Protein AF-A0A7J4FIS4-F1 (afdb_monomer_lite)

Radius of gyration: 22.46 Å; chains: 1; bounding box: 48×56×51 Å

Foldseek 3Di:
DDWQKWDFQQWDWDDDPVDIDTLDGGDTDTHHPPGDDDDDDDPSSCSVVVVVRPPDFIDGVRDTPDPPPPCVVVVVVLCVLQVVQADPVLQVQLVVLLVLLVLLVVLVVLLVVLVCLVDVPCVVVVVVVVVLLCVLLCNPHRNVPDPPVSNVVNLLRSSNLSVQSSCCSRVVDDGPDPNVVSVVSSVVSSVVSNVSSVVSVVVSVVCCVVPNSPPD

pLDDT: mean 82.6, std 12.46, range [35.75, 97.81]

Secondary structure (DSSP, 8-state):
--EEEEEEEEEEEEEETTEEEEEEEEEEEEEETT--------TTSSHHHHTT--SS--EETTEE--TTTTHHHHHHHHHHHHTTT--HHHHHHHHHHHHHHHHHHHHHHHHHHHHHTT-TTHHHHHHHHHHHHHHHTTSSS-GGGS-HHHHHHHTT-HHHHHHHHHHHHHH-PPPSS-HHHHHHHHHHHHHHHHHHHHHHHHHHHHHHHHH-----

Structure (mmCIF, N/CA/C/O backbone):
data_AF-A0A7J4FIS4-F1
#
_entry.id   AF-A0A7J4FIS4-F1
#
loop_
_atom_site.group_PDB
_atom_site.id
_atom_site.type_symbol
_atom_site.label_atom_id
_atom_site.label_alt_id
_atom_site.label_comp_id
_atom_site.label_asym_id
_atom_site.label_entity_id
_atom_site.label_seq_id
_atom_site.pdbx_PDB_ins_code
_atom_site.Cartn_x
_atom_site.Cartn_y
_atom_site.Cartn_z
_atom_site.occupancy
_atom_site.B_iso_or_equiv
_atom_site.auth_seq_id
_atom_site.auth_comp_id
_atom_site.auth_asym_id
_atom_site.auth_atom_id
_atom_site.pdbx_PDB_model_num
ATOM 1 N N . MET A 1 1 ? -26.369 -39.130 6.370 1.00 52.34 1 MET A N 1
ATOM 2 C CA . MET A 1 1 ? -26.513 -37.660 6.289 1.00 52.34 1 MET A CA 1
ATOM 3 C C . MET A 1 1 ? -25.184 -37.065 6.700 1.00 52.34 1 MET A C 1
ATOM 5 O O . MET A 1 1 ? -24.793 -37.273 7.843 1.00 52.34 1 MET A O 1
ATOM 9 N N . ASN A 1 2 ? -24.472 -36.425 5.776 1.00 71.38 2 ASN A N 1
ATOM 10 C CA . ASN A 1 2 ? -23.157 -35.857 6.056 1.00 71.38 2 ASN A CA 1
ATOM 11 C C . ASN A 1 2 ? -23.318 -34.484 6.723 1.00 71.38 2 ASN A C 1
ATOM 13 O O . ASN A 1 2 ? -24.202 -33.702 6.369 1.00 71.38 2 ASN A O 1
ATOM 17 N N . ALA A 1 3 ? -22.502 -34.217 7.741 1.00 74.25 3 ALA A N 1
ATOM 18 C CA . ALA A 1 3 ? -22.399 -32.885 8.320 1.00 74.25 3 ALA A CA 1
ATOM 19 C C . ALA A 1 3 ? -21.489 -32.037 7.424 1.00 74.25 3 ALA A C 1
ATOM 21 O O . ALA A 1 3 ? -20.397 -32.480 7.072 1.00 74.25 3 ALA A O 1
ATOM 22 N N . ALA A 1 4 ? -21.939 -30.839 7.058 1.00 75.81 4 ALA A N 1
ATOM 23 C CA . ALA A 1 4 ? -21.154 -29.900 6.263 1.00 75.81 4 ALA A CA 1
ATOM 24 C C . ALA A 1 4 ? -20.186 -29.089 7.135 1.00 75.81 4 ALA A C 1
ATOM 26 O O . ALA A 1 4 ? -19.106 -28.733 6.675 1.00 75.81 4 ALA A O 1
ATOM 27 N N . ILE A 1 5 ? -20.572 -28.805 8.386 1.00 77.50 5 ILE A N 1
ATOM 28 C CA . ILE A 1 5 ? -19.744 -28.101 9.373 1.00 77.50 5 ILE A CA 1
ATOM 29 C C . ILE A 1 5 ? -19.906 -28.792 10.726 1.00 77.50 5 ILE A C 1
ATOM 31 O O . ILE A 1 5 ? -21.030 -29.031 11.173 1.00 77.50 5 ILE A O 1
ATOM 35 N N . VAL A 1 6 ? -18.791 -29.079 11.400 1.00 81.31 6 VAL A N 1
ATOM 36 C CA . VAL A 1 6 ? -18.764 -29.638 12.759 1.00 81.31 6 VAL A CA 1
ATOM 37 C C . VAL A 1 6 ? -17.786 -28.830 13.609 1.00 81.31 6 VAL A C 1
ATOM 39 O O . VAL A 1 6 ? -16.591 -28.812 13.340 1.00 81.31 6 VAL A O 1
ATOM 42 N N . CYS A 1 7 ? -18.291 -28.185 14.654 1.00 80.62 7 CYS A N 1
ATOM 43 C CA . CYS A 1 7 ? -17.512 -27.539 15.704 1.00 80.62 7 CYS A CA 1
ATOM 44 C C . CYS A 1 7 ? -17.664 -28.358 16.985 1.00 80.62 7 CYS A C 1
ATOM 46 O O . CYS A 1 7 ? -18.792 -28.598 17.423 1.00 80.62 7 CYS A O 1
ATOM 48 N N . LYS A 1 8 ? -16.544 -28.759 17.588 1.00 81.50 8 LYS A N 1
ATOM 49 C CA . LYS A 1 8 ? -16.523 -29.467 18.870 1.00 81.50 8 LYS A CA 1
ATOM 50 C C . LYS A 1 8 ? -15.684 -28.702 19.875 1.00 81.50 8 LYS A C 1
ATOM 52 O O . LYS A 1 8 ? -14.541 -28.367 19.578 1.00 81.50 8 LYS A O 1
ATOM 57 N N . ASP A 1 9 ? -16.286 -28.420 21.025 1.00 82.62 9 ASP A N 1
ATOM 58 C CA . ASP A 1 9 ? -15.653 -27.810 22.197 1.00 82.62 9 ASP A CA 1
ATOM 59 C C . ASP A 1 9 ? -14.798 -26.574 21.884 1.00 82.62 9 ASP A C 1
ATOM 61 O O . ASP A 1 9 ? -13.738 -26.350 22.468 1.00 82.62 9 ASP A O 1
ATOM 65 N N . ILE A 1 10 ? -15.278 -25.725 20.970 1.00 79.06 10 ILE A N 1
ATOM 66 C CA . ILE A 1 10 ? -14.528 -24.547 20.542 1.00 79.06 10 ILE A CA 1
ATOM 67 C C . ILE A 1 10 ? -14.457 -23.538 21.690 1.00 79.06 10 ILE A C 1
ATOM 69 O O . ILE A 1 10 ? -15.459 -22.939 22.097 1.00 79.06 10 ILE A O 1
ATOM 73 N N . VAL A 1 11 ? -13.242 -23.316 22.179 1.00 81.31 11 VAL A N 1
ATOM 74 C CA . VAL A 1 11 ? -12.900 -22.278 23.148 1.00 81.31 11 VAL A CA 1
ATOM 75 C C . VAL A 1 11 ? -12.063 -21.225 22.436 1.00 81.31 11 VAL A C 1
ATOM 77 O O . VAL A 1 11 ? -11.139 -21.541 21.691 1.00 81.31 11 VAL A O 1
ATOM 80 N N . LYS A 1 12 ? -12.371 -19.947 22.662 1.00 81.00 12 LYS A N 1
ATOM 81 C CA . LYS A 1 12 ? -11.512 -18.858 22.201 1.00 81.00 12 LYS A CA 1
ATOM 82 C C . LYS A 1 12 ? -11.430 -17.762 23.234 1.00 81.00 12 LYS A C 1
ATOM 84 O O . LYS A 1 12 ? -12.439 -17.168 23.622 1.00 81.00 12 LYS A O 1
ATOM 89 N N . ILE A 1 13 ? -10.201 -17.472 23.641 1.00 83.19 13 ILE A N 1
ATOM 90 C CA . ILE A 1 13 ? -9.898 -16.476 24.657 1.00 83.19 13 ILE A CA 1
ATOM 91 C C . ILE A 1 13 ? -8.947 -15.440 24.064 1.00 83.19 13 ILE A C 1
ATOM 93 O O . ILE A 1 13 ? -7.889 -15.784 23.545 1.00 83.19 13 ILE A O 1
ATOM 97 N N . TYR A 1 14 ? -9.311 -14.162 24.159 1.00 79.38 14 TYR A N 1
ATOM 98 C CA . TYR A 1 14 ? -8.413 -13.063 23.818 1.00 79.38 14 TYR A CA 1
ATOM 99 C C . TYR A 1 14 ? -7.746 -12.538 25.086 1.00 79.38 14 TYR A C 1
ATOM 101 O O . TYR A 1 14 ? -8.414 -12.123 26.038 1.00 79.38 14 TYR A O 1
ATOM 109 N N . ASN A 1 15 ? -6.416 -12.531 25.082 1.00 77.62 15 ASN A N 1
ATOM 110 C CA . ASN A 1 15 ? -5.617 -11.908 26.128 1.00 77.62 15 ASN A CA 1
ATOM 111 C C . ASN A 1 15 ? -5.292 -10.469 25.716 1.00 77.62 15 ASN A C 1
ATOM 113 O O . ASN A 1 15 ? -4.500 -10.241 24.805 1.00 77.62 15 ASN A O 1
ATOM 117 N N . SER A 1 16 ? -5.900 -9.493 26.387 1.00 74.50 16 SER A N 1
ATOM 118 C CA . SER A 1 16 ? -5.482 -8.091 26.312 1.00 74.50 16 SER A CA 1
ATOM 119 C C . SER A 1 16 ? -4.587 -7.757 27.506 1.00 74.50 16 SER A C 1
ATOM 121 O O . SER A 1 16 ? -4.737 -8.360 28.569 1.00 74.50 16 SER A O 1
ATOM 123 N N . ARG A 1 17 ? -3.697 -6.757 27.374 1.00 71.69 17 ARG A N 1
ATOM 124 C CA . ARG A 1 17 ? -2.720 -6.346 28.415 1.00 71.69 17 ARG A CA 1
ATOM 125 C C . ARG A 1 17 ? -3.342 -6.080 29.797 1.00 71.69 17 ARG A C 1
ATOM 127 O O . ARG A 1 17 ? -2.620 -6.072 30.783 1.00 71.69 17 ARG A O 1
ATOM 134 N N . LYS A 1 18 ? -4.657 -5.838 29.868 1.00 71.62 18 LYS A N 1
ATOM 135 C CA . LYS A 1 18 ? -5.395 -5.558 31.111 1.00 71.62 18 LYS A CA 1
ATOM 136 C C . LYS A 1 18 ? -6.439 -6.616 31.498 1.00 71.62 18 LYS A C 1
ATOM 138 O O . LYS A 1 18 ? -6.917 -6.573 32.626 1.00 71.62 18 LYS A O 1
ATOM 143 N N . LYS A 1 19 ? -6.849 -7.523 30.597 1.00 76.31 19 LYS A N 1
ATOM 144 C CA . LYS A 1 19 ? -7.934 -8.483 30.876 1.00 76.31 19 LYS A CA 1
ATOM 145 C C . LYS A 1 19 ? -7.937 -9.672 29.913 1.00 76.31 19 LYS A C 1
ATOM 147 O O . LYS A 1 19 ? -7.753 -9.507 28.707 1.00 76.31 19 LYS A O 1
ATOM 152 N N . LYS A 1 20 ? -8.226 -10.852 30.462 1.00 81.75 20 LYS A N 1
ATOM 153 C CA . LYS A 1 20 ? -8.541 -12.081 29.727 1.00 81.75 20 LYS A CA 1
ATOM 154 C C . LYS A 1 20 ? -10.046 -12.119 29.449 1.00 81.75 20 LYS A C 1
ATOM 156 O O . LYS A 1 20 ? -10.837 -12.014 30.385 1.00 81.75 20 LYS A O 1
ATOM 161 N N . VAL A 1 21 ? -10.441 -12.216 28.180 1.00 82.12 21 VAL A N 1
ATOM 162 C CA . VAL A 1 21 ? -11.854 -12.253 27.768 1.00 82.12 21 VAL A CA 1
ATOM 163 C C . VAL A 1 21 ? -12.118 -13.531 26.985 1.00 82.12 21 VAL A C 1
ATOM 165 O O . VAL A 1 21 ? -11.608 -13.707 25.878 1.00 82.12 21 VAL A O 1
ATOM 168 N N . THR A 1 22 ? -12.920 -14.419 27.566 1.00 83.19 22 THR A N 1
ATOM 169 C CA . THR A 1 22 ? -13.429 -15.615 26.888 1.00 83.19 22 THR A CA 1
ATOM 170 C C . THR A 1 22 ? -14.559 -15.201 25.953 1.00 83.19 22 THR A C 1
ATOM 172 O O . THR A 1 22 ? -15.586 -14.707 26.411 1.00 83.19 22 THR A O 1
ATOM 175 N N . VAL A 1 23 ? -14.350 -15.358 24.647 1.00 81.56 23 VAL A N 1
ATOM 176 C CA . VAL A 1 23 ? -15.315 -14.980 23.600 1.00 81.56 23 VAL A CA 1
ATOM 177 C C . VAL A 1 23 ? -16.115 -16.188 23.119 1.00 81.56 23 VAL A C 1
ATOM 179 O O . VAL A 1 23 ? -17.289 -16.041 22.800 1.00 81.56 23 VAL A O 1
ATOM 182 N N . LEU A 1 24 ? -15.508 -17.378 23.109 1.00 80.25 24 LEU A N 1
ATOM 183 C CA . LEU A 1 24 ? -16.194 -18.655 22.898 1.00 80.25 24 LEU A CA 1
ATOM 184 C C . LEU A 1 24 ? -15.826 -19.599 24.036 1.00 80.25 24 LEU A C 1
ATOM 186 O O . LEU A 1 24 ? -14.658 -19.657 24.427 1.00 80.25 24 LEU A O 1
ATOM 190 N N . ASN A 1 25 ? -16.808 -20.324 24.559 1.00 82.62 25 ASN A N 1
ATOM 191 C CA . ASN A 1 25 ? -16.627 -21.240 25.676 1.00 82.62 25 ASN A CA 1
ATOM 192 C C . ASN A 1 25 ? -17.297 -22.579 25.357 1.00 82.62 25 ASN A C 1
ATOM 194 O O . ASN A 1 25 ? -18.522 -22.666 25.416 1.00 82.62 25 ASN A O 1
ATOM 198 N N . CYS A 1 26 ? -16.492 -23.581 24.998 1.00 82.56 26 CYS A N 1
ATOM 199 C CA . CYS A 1 26 ? -16.916 -24.948 24.682 1.00 82.56 26 CYS A CA 1
ATOM 200 C C . CYS A 1 26 ? -18.106 -25.012 23.708 1.00 82.56 26 CYS A C 1
ATOM 202 O O . CYS A 1 26 ? -19.090 -25.715 23.941 1.00 82.56 26 CYS A O 1
ATOM 204 N N . LEU A 1 27 ? -18.045 -24.233 22.624 1.00 80.44 27 LEU A N 1
ATOM 205 C CA . LEU A 1 27 ? -19.138 -24.170 21.663 1.00 80.44 27 LEU A CA 1
ATOM 206 C C . LEU A 1 27 ? -19.149 -25.423 20.780 1.00 80.44 27 LEU A C 1
ATOM 208 O O . LEU A 1 27 ? -18.176 -25.720 20.085 1.00 80.44 27 LEU A O 1
ATOM 212 N N . ASN A 1 28 ? -20.287 -26.115 20.795 1.00 82.50 28 ASN A N 1
ATOM 213 C CA . ASN A 1 28 ? -20.576 -27.286 19.979 1.00 82.50 28 ASN A CA 1
ATOM 214 C C . ASN A 1 28 ? -21.651 -26.918 18.944 1.00 82.50 28 ASN A C 1
ATOM 216 O O . ASN A 1 28 ? -22.741 -26.482 19.311 1.00 82.50 28 ASN A O 1
ATOM 220 N N . LEU A 1 29 ? -21.341 -27.060 17.655 1.00 84.25 29 LEU A N 1
ATOM 221 C CA . LEU A 1 29 ? -22.243 -26.736 16.544 1.00 84.25 29 LEU A CA 1
ATOM 222 C C . LEU A 1 29 ? -22.112 -27.810 15.466 1.00 84.25 29 LEU A C 1
ATOM 224 O O . LEU A 1 29 ? -21.014 -28.238 15.135 1.00 84.25 29 LEU A O 1
ATOM 228 N N . THR A 1 30 ? -23.224 -28.261 14.900 1.00 84.44 30 THR A N 1
ATOM 229 C CA . THR A 1 30 ? -23.218 -29.160 13.742 1.00 84.44 30 THR A CA 1
ATOM 230 C C . THR A 1 30 ? -24.242 -28.652 12.747 1.00 84.44 30 THR A C 1
ATOM 232 O O . THR A 1 30 ? -25.410 -28.526 13.099 1.00 84.44 30 THR A O 1
ATOM 235 N N . VAL A 1 31 ? -23.797 -28.357 11.528 1.00 83.50 31 VAL A N 1
ATOM 236 C CA . VAL A 1 31 ? -24.652 -27.922 10.417 1.00 83.50 31 VAL A CA 1
ATOM 237 C C . VAL A 1 31 ? -24.665 -29.028 9.375 1.00 83.50 31 VAL A C 1
ATOM 239 O O . VAL A 1 31 ? -23.607 -29.508 8.948 1.00 83.50 31 VAL A O 1
ATOM 242 N N . LYS A 1 32 ? -25.858 -29.470 8.985 1.00 83.88 32 LYS A N 1
ATOM 243 C CA . LYS A 1 32 ? -26.034 -30.539 8.001 1.00 83.88 32 LYS A CA 1
ATOM 244 C C . LYS A 1 32 ? -25.860 -30.009 6.583 1.00 83.88 32 LYS A C 1
ATOM 246 O O . LYS A 1 32 ? -26.063 -28.832 6.297 1.00 83.88 32 LYS A O 1
ATOM 251 N N . GLU A 1 33 ? -25.490 -30.899 5.676 1.00 77.44 33 GLU A N 1
ATOM 252 C CA . GLU A 1 33 ? -25.472 -30.580 4.252 1.00 77.44 33 GLU A CA 1
ATOM 253 C C . GLU A 1 33 ? -26.878 -30.183 3.761 1.00 77.44 33 GLU A C 1
ATOM 255 O O . GLU A 1 33 ? -27.865 -30.850 4.076 1.00 77.44 33 GLU A O 1
ATOM 260 N N . GLY A 1 34 ? -26.971 -29.063 3.034 1.00 78.19 34 GLY A N 1
ATOM 261 C CA . GLY A 1 34 ? -28.239 -28.480 2.572 1.00 78.19 34 GLY A CA 1
ATOM 262 C C . GLY A 1 34 ? -29.000 -27.641 3.611 1.00 78.19 34 GLY A C 1
ATOM 263 O O . GLY A 1 34 ? -30.052 -27.092 3.291 1.00 78.19 34 GLY A O 1
ATOM 264 N N . GLU A 1 35 ? -28.489 -27.509 4.837 1.00 77.94 35 GLU A N 1
ATOM 265 C CA . GLU A 1 35 ? -29.101 -26.698 5.892 1.00 77.94 35 GLU A CA 1
ATOM 266 C C . GLU A 1 35 ? -28.696 -25.219 5.769 1.00 77.94 35 GLU A C 1
ATOM 268 O O . GLU A 1 35 ? -27.513 -24.883 5.701 1.00 77.94 35 GLU A O 1
ATOM 273 N N . VAL A 1 36 ? -29.678 -24.312 5.771 1.00 76.19 36 VAL A N 1
ATOM 274 C CA . VAL A 1 36 ? -29.425 -22.865 5.826 1.00 76.19 36 VAL A CA 1
ATOM 275 C C . VAL A 1 36 ? -29.320 -22.444 7.291 1.00 76.19 36 VAL A C 1
ATOM 277 O O . VAL A 1 36 ? -30.326 -22.366 7.993 1.00 76.19 36 VAL A O 1
ATOM 280 N N . PHE A 1 37 ? -28.102 -22.156 7.750 1.00 78.94 37 PHE A N 1
ATOM 281 C CA . PHE A 1 37 ? -27.821 -21.751 9.130 1.00 78.94 37 PHE A CA 1
ATOM 282 C C . PHE A 1 37 ? -27.394 -20.276 9.213 1.00 78.94 37 PHE A C 1
ATOM 284 O O . PHE A 1 37 ? -26.500 -19.837 8.490 1.00 78.94 37 PHE A O 1
ATOM 291 N N . GLY A 1 38 ? -28.012 -19.503 10.114 1.00 77.06 38 GLY A N 1
ATOM 292 C CA . GLY A 1 38 ? -27.732 -18.076 10.309 1.00 77.06 38 GLY A CA 1
ATOM 293 C C . GLY A 1 38 ? -27.081 -17.774 11.660 1.00 77.06 38 GLY A C 1
ATOM 294 O O . GLY A 1 38 ? -27.619 -18.128 12.706 1.00 77.06 38 GLY A O 1
ATOM 295 N N . LEU A 1 39 ? -25.950 -17.059 11.654 1.00 78.12 39 LEU A N 1
ATOM 296 C CA . LEU A 1 39 ? -25.241 -16.651 12.871 1.00 78.12 39 LEU A CA 1
ATOM 297 C C . LEU A 1 39 ? -25.541 -15.182 13.226 1.00 78.12 39 LEU A C 1
ATOM 299 O O . LEU A 1 39 ? -24.928 -14.252 12.696 1.00 78.12 39 LEU A O 1
ATOM 303 N N . LEU A 1 40 ? -26.491 -14.968 14.138 1.00 73.88 40 LEU A N 1
ATOM 304 C CA . LEU A 1 40 ? -27.007 -13.645 14.516 1.00 73.88 40 LEU A CA 1
ATOM 305 C C . LEU A 1 40 ? -26.547 -13.222 15.920 1.00 73.88 40 LEU A C 1
ATOM 307 O O . LEU A 1 40 ? -26.276 -14.048 16.783 1.00 73.88 40 LEU A O 1
ATOM 311 N N . GLY A 1 41 ? -26.429 -11.911 16.145 1.00 74.62 41 GLY A N 1
ATOM 312 C CA . GLY A 1 41 ? -25.997 -11.339 17.427 1.00 74.62 41 GLY A CA 1
ATOM 313 C C . GLY A 1 41 ? -25.438 -9.916 17.290 1.00 74.62 41 GLY A C 1
ATOM 314 O O . GLY A 1 41 ? -25.164 -9.482 16.169 1.00 74.62 41 GLY A O 1
ATOM 315 N N . PRO A 1 42 ? -25.251 -9.168 18.388 1.00 67.75 42 PRO A N 1
ATOM 316 C CA . PRO A 1 42 ? -24.660 -7.828 18.357 1.00 67.75 42 PRO A CA 1
ATOM 3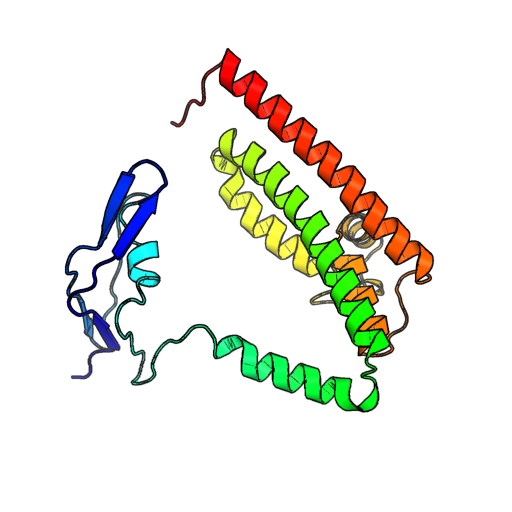17 C C . PRO A 1 42 ? -23.171 -7.840 17.953 1.00 67.75 42 PRO A C 1
ATOM 319 O O . PRO A 1 42 ? -22.509 -8.885 17.937 1.00 67.75 42 PRO A O 1
ATOM 322 N N . ASN A 1 43 ? -22.621 -6.671 17.602 1.00 71.38 43 ASN A N 1
ATOM 323 C CA . ASN A 1 43 ? -21.182 -6.528 17.354 1.00 71.38 43 ASN A CA 1
ATOM 324 C C . ASN A 1 43 ? -20.399 -6.895 18.625 1.00 71.38 43 ASN A C 1
ATOM 326 O O . ASN A 1 43 ? -20.723 -6.429 19.711 1.00 71.38 43 ASN A O 1
ATOM 330 N N . GLY A 1 44 ? -19.391 -7.762 18.490 1.00 68.50 44 GLY A N 1
ATOM 331 C CA . GLY A 1 44 ? -18.629 -8.285 19.631 1.00 68.50 44 GLY A CA 1
ATOM 332 C C . GLY A 1 44 ? -19.185 -9.568 20.268 1.00 68.50 44 GLY A C 1
ATOM 333 O O . GLY A 1 44 ? -18.503 -10.143 21.106 1.00 68.50 44 GLY A O 1
ATOM 334 N N . ALA A 1 45 ? -20.332 -10.098 19.820 1.00 74.12 45 ALA A N 1
ATOM 335 C CA . ALA A 1 45 ? -20.914 -11.355 20.327 1.00 74.12 45 ALA A CA 1
ATOM 336 C C . ALA A 1 45 ? -20.124 -12.635 19.967 1.00 74.12 45 ALA A C 1
ATOM 338 O O . ALA A 1 45 ? -20.628 -13.740 20.112 1.00 74.12 45 ALA A O 1
ATOM 339 N N . GLY A 1 46 ? -18.915 -12.503 19.417 1.00 69.44 46 GLY A N 1
ATOM 340 C CA . GLY A 1 46 ? -18.095 -13.649 19.035 1.00 69.44 46 GLY A CA 1
ATOM 341 C C . GLY A 1 46 ? -18.436 -14.279 17.684 1.00 69.44 46 GLY A C 1
ATOM 342 O O . GLY A 1 46 ? -17.845 -15.292 17.353 1.00 69.44 46 GLY A O 1
ATOM 343 N N . LYS A 1 47 ? -19.294 -13.676 16.846 1.00 82.00 47 LYS A N 1
ATOM 344 C CA . LYS A 1 47 ? -19.646 -14.205 15.505 1.00 82.00 47 LYS A CA 1
ATOM 345 C C . LYS A 1 47 ? -18.435 -14.398 14.587 1.00 82.00 47 LYS A C 1
ATOM 347 O O . LYS A 1 47 ? -18.153 -15.492 14.115 1.00 82.00 47 LYS A O 1
ATOM 352 N N . MET A 1 48 ? -17.674 -13.321 14.388 1.00 72.12 48 MET A N 1
ATOM 353 C CA . MET A 1 48 ? -16.422 -13.370 13.626 1.00 72.12 48 MET A CA 1
ATOM 354 C C . MET A 1 48 ? -15.362 -14.213 14.327 1.00 72.12 48 MET A C 1
ATOM 356 O O . MET A 1 48 ? -14.496 -14.768 13.665 1.00 72.12 48 MET A O 1
ATOM 360 N N . THR A 1 49 ? -15.418 -14.303 15.657 1.00 74.56 49 THR A N 1
ATOM 361 C CA . THR A 1 49 ? -14.538 -15.183 16.421 1.00 74.56 49 THR A CA 1
ATOM 362 C C . THR A 1 49 ? -14.890 -16.642 16.171 1.00 74.56 49 THR A C 1
ATOM 364 O O . THR A 1 49 ? -13.970 -17.405 15.957 1.00 74.56 49 THR A O 1
ATOM 367 N N . LEU A 1 50 ? -16.166 -17.025 16.093 1.00 73.75 50 LEU A N 1
ATOM 368 C CA . LEU A 1 50 ? -16.609 -18.380 15.762 1.00 73.75 50 LEU A CA 1
ATOM 369 C C . LEU A 1 50 ? -16.184 -18.770 14.346 1.00 73.75 50 LEU A C 1
ATOM 371 O O . LEU A 1 50 ? -15.636 -19.845 14.152 1.00 73.75 50 LEU A O 1
ATOM 375 N N . LEU A 1 51 ? -16.312 -17.848 13.387 1.00 70.62 51 LEU A N 1
ATOM 376 C CA . LEU A 1 51 ? -15.799 -18.032 12.023 1.00 70.62 51 LEU A CA 1
ATOM 377 C C . LEU A 1 51 ? -14.261 -18.107 11.944 1.00 70.62 51 LEU A C 1
ATOM 379 O O . LEU A 1 51 ? -13.713 -18.525 10.929 1.00 70.62 51 LEU A O 1
ATOM 383 N N . LYS A 1 52 ? -13.539 -17.647 12.975 1.00 65.06 52 LYS A N 1
ATOM 384 C CA . LYS A 1 52 ? -12.067 -17.568 12.998 1.00 65.06 52 LYS A CA 1
ATOM 385 C C . LYS A 1 52 ? -11.411 -18.462 14.049 1.00 65.06 52 LYS A C 1
ATOM 387 O O . LYS A 1 52 ? -10.185 -18.456 14.116 1.00 65.06 52 LYS A O 1
ATOM 392 N N . ALA A 1 53 ? -12.173 -19.144 14.898 1.00 62.59 53 ALA A N 1
ATOM 393 C CA . ALA A 1 53 ? -11.655 -19.879 16.042 1.00 62.59 53 ALA A CA 1
ATOM 394 C C . ALA A 1 53 ? -11.041 -21.199 15.572 1.00 62.59 53 ALA A C 1
ATOM 396 O O . ALA A 1 53 ? -11.670 -22.245 15.611 1.00 62.59 53 ALA A O 1
ATOM 397 N N . THR A 1 54 ? -9.790 -21.112 15.135 1.00 52.31 54 THR A N 1
ATOM 398 C CA . THR A 1 54 ? -8.913 -22.222 14.749 1.00 52.31 54 THR A CA 1
ATOM 399 C C . THR A 1 54 ? -7.980 -22.603 15.900 1.00 52.31 54 THR A C 1
ATOM 401 O O . THR A 1 54 ? -6.765 -22.594 15.758 1.00 52.31 54 THR A O 1
ATOM 404 N N . GLU A 1 55 ? -8.538 -22.877 17.082 1.00 46.91 55 GLU A N 1
ATOM 405 C CA . GLU A 1 55 ? -7.842 -23.734 18.067 1.00 46.91 55 GLU A CA 1
ATOM 406 C C . GLU A 1 55 ? -8.381 -25.183 18.019 1.00 46.91 55 GLU A C 1
ATOM 408 O O . GLU A 1 55 ? -7.955 -26.028 18.795 1.00 46.91 55 GLU A O 1
ATOM 413 N N . GLY A 1 56 ? -9.270 -25.481 17.058 1.00 52.84 56 GLY A N 1
ATOM 414 C CA . GLY A 1 56 ? -9.719 -26.823 16.672 1.00 52.84 56 GLY A CA 1
ATOM 415 C C . GLY A 1 56 ? -9.869 -26.944 15.146 1.00 52.84 56 GLY A C 1
ATOM 416 O O . GLY A 1 56 ? -9.792 -25.937 14.441 1.00 52.84 56 GLY A O 1
ATOM 417 N N . HIS A 1 57 ? -10.074 -28.166 14.643 1.00 52.84 57 HIS A N 1
ATOM 418 C CA . HIS A 1 57 ? -10.183 -28.474 13.208 1.00 52.84 57 HIS A CA 1
ATOM 419 C C . HIS A 1 57 ? -11.567 -28.119 12.649 1.00 52.84 57 HIS A C 1
ATOM 421 O O . HIS A 1 57 ? -12.587 -28.526 13.210 1.00 52.84 57 HIS A O 1
ATOM 427 N N . ALA A 1 58 ? -11.611 -27.404 11.523 1.00 54.47 58 ALA A N 1
ATOM 428 C CA . ALA A 1 58 ? -12.839 -27.119 10.787 1.00 54.47 58 ALA A CA 1
ATOM 429 C C . ALA A 1 58 ? -12.694 -27.671 9.370 1.00 54.47 58 ALA A C 1
ATOM 431 O O . ALA A 1 58 ? -11.871 -27.190 8.597 1.00 54.47 58 ALA A O 1
ATOM 432 N N . THR A 1 59 ? -13.502 -28.677 9.031 1.00 57.22 59 THR A N 1
ATOM 433 C CA . THR A 1 59 ? -13.505 -29.269 7.691 1.00 57.22 59 THR A CA 1
ATOM 434 C C . THR A 1 59 ? -14.720 -28.800 6.904 1.00 57.22 59 THR A C 1
ATOM 436 O O . THR A 1 59 ? -15.835 -28.781 7.424 1.00 57.22 59 THR A O 1
ATOM 439 N N . VAL A 1 60 ? -14.511 -28.419 5.644 1.00 56.31 60 VAL A N 1
ATOM 440 C CA . VAL A 1 60 ? -15.586 -28.132 4.683 1.00 56.31 60 VAL A CA 1
ATOM 441 C C . VAL A 1 60 ? -15.463 -29.154 3.563 1.00 56.31 60 VAL A C 1
ATOM 443 O O . VAL A 1 60 ? -14.434 -29.233 2.897 1.00 56.31 60 VAL A O 1
ATOM 446 N N . GLY A 1 61 ? -16.481 -30.002 3.399 1.00 58.44 61 GLY A N 1
ATOM 447 C CA . GLY A 1 61 ? -16.441 -31.088 2.411 1.00 58.44 61 GLY A CA 1
ATOM 448 C C . GLY A 1 61 ? -15.322 -32.117 2.643 1.00 58.44 61 GLY A C 1
ATOM 449 O O . GLY A 1 61 ? -14.878 -32.747 1.691 1.00 58.44 61 GLY A O 1
ATOM 450 N N . GLY A 1 62 ? -14.842 -32.274 3.884 1.00 59.28 62 GLY A N 1
ATOM 451 C CA . GLY A 1 62 ? -13.772 -33.218 4.241 1.00 59.28 62 GLY A CA 1
ATOM 452 C C . GLY A 1 62 ? -12.342 -32.663 4.175 1.00 59.28 62 GLY A C 1
ATOM 453 O O . GLY A 1 62 ? -11.414 -33.387 4.524 1.00 59.28 62 GLY A O 1
ATOM 454 N N . TYR A 1 63 ? -12.155 -31.396 3.792 1.00 56.75 63 TYR A N 1
ATOM 455 C CA . TYR A 1 63 ? -10.843 -30.740 3.735 1.00 56.75 63 TYR A CA 1
ATOM 456 C C . TYR A 1 63 ? -10.681 -29.725 4.866 1.00 56.75 63 TYR A C 1
ATOM 458 O O . TYR A 1 63 ? -11.608 -28.957 5.130 1.00 56.75 63 TYR A O 1
ATOM 466 N N . ASP A 1 64 ? -9.520 -29.733 5.526 1.00 61.66 64 ASP A N 1
ATOM 467 C CA . ASP A 1 64 ? -9.194 -28.799 6.609 1.00 61.66 64 ASP A CA 1
ATOM 468 C C . ASP A 1 64 ? -8.997 -27.383 6.054 1.00 61.66 64 ASP A C 1
ATOM 470 O O . ASP A 1 64 ? -8.303 -27.178 5.052 1.00 61.66 64 ASP A O 1
ATOM 474 N N . VAL A 1 65 ? -9.645 -26.400 6.676 1.00 57.28 65 VAL A N 1
ATOM 475 C CA . VAL A 1 65 ? -9.631 -25.005 6.224 1.00 57.28 65 VAL A CA 1
ATOM 476 C C . VAL A 1 65 ? -8.448 -24.280 6.861 1.00 57.28 65 VAL A C 1
ATOM 478 O O . VAL A 1 65 ? -8.612 -23.347 7.652 1.00 57.28 65 VAL A O 1
ATOM 481 N N . ASP A 1 66 ? -7.237 -24.689 6.493 1.00 58.38 66 ASP A N 1
ATOM 482 C CA . ASP A 1 66 ? -6.040 -23.921 6.816 1.00 58.38 66 ASP A CA 1
ATOM 483 C C . ASP A 1 66 ? -5.873 -22.756 5.835 1.00 58.38 66 ASP A C 1
ATOM 485 O O . ASP A 1 66 ? -5.827 -22.898 4.610 1.00 58.38 66 ASP A O 1
ATOM 489 N N . LYS A 1 67 ? -5.796 -21.548 6.400 1.00 57.28 67 LYS A N 1
ATOM 490 C CA . LYS A 1 67 ? -5.810 -20.267 5.671 1.00 57.28 67 LYS A CA 1
ATOM 491 C C . LYS A 1 67 ? -4.560 -20.017 4.820 1.00 57.28 67 LYS A C 1
ATOM 493 O O . LYS A 1 67 ? -4.539 -19.053 4.058 1.00 57.28 67 LYS A O 1
ATOM 498 N N . GLU A 1 68 ? -3.539 -20.859 4.936 1.00 54.59 68 GLU A N 1
ATOM 499 C CA . GLU A 1 68 ? -2.261 -20.699 4.235 1.00 54.59 68 GLU A CA 1
ATOM 500 C C . GLU A 1 68 ? -2.302 -21.216 2.786 1.00 54.59 68 GLU A C 1
ATOM 502 O O . GLU A 1 68 ? -1.533 -20.758 1.942 1.00 54.59 68 GLU A O 1
ATOM 507 N N . VAL A 1 69 ? -3.255 -22.091 2.441 1.00 56.97 69 VAL A N 1
ATOM 508 C CA . VAL A 1 69 ? -3.276 -22.767 1.129 1.00 56.97 69 VAL A CA 1
ATOM 509 C C . VAL A 1 69 ? -3.824 -21.880 -0.001 1.00 56.97 69 VAL A C 1
ATOM 511 O O . VAL A 1 69 ? -3.534 -22.127 -1.168 1.00 56.97 69 VAL A O 1
ATOM 514 N N . PHE A 1 70 ? -4.554 -20.798 0.301 1.00 62.28 70 PHE A N 1
ATOM 515 C CA . PHE A 1 70 ? -5.152 -19.947 -0.744 1.00 62.28 70 PHE A CA 1
ATOM 516 C C . PHE A 1 70 ? -4.111 -19.177 -1.573 1.00 62.28 70 PHE A C 1
ATOM 518 O O . PHE A 1 70 ? -4.313 -18.935 -2.761 1.00 62.28 70 PHE A O 1
ATOM 525 N N . PHE A 1 71 ? -2.980 -18.805 -0.968 1.00 66.25 71 PHE A N 1
ATOM 526 C CA . PHE A 1 71 ? -1.949 -18.022 -1.653 1.00 66.25 71 PHE A CA 1
ATOM 527 C C . PHE A 1 71 ? -0.994 -18.878 -2.483 1.00 66.25 71 PHE A C 1
ATOM 529 O O . PHE A 1 71 ? -0.393 -18.366 -3.426 1.00 66.25 71 PHE A O 1
ATOM 536 N N . LEU A 1 72 ? -0.869 -20.171 -2.170 1.00 78.00 72 LEU A N 1
ATOM 537 C CA . LEU A 1 72 ? 0.135 -21.041 -2.776 1.00 78.00 72 LEU A CA 1
ATOM 538 C C . LEU A 1 72 ? -0.034 -21.183 -4.304 1.00 78.00 72 LEU A C 1
ATOM 540 O O . LEU A 1 72 ? 0.954 -20.981 -5.009 1.00 78.00 72 LEU A O 1
ATOM 544 N N . PRO A 1 73 ? -1.244 -21.404 -4.865 1.00 82.12 73 PRO A N 1
ATOM 545 C CA . PRO A 1 73 ? -1.421 -21.468 -6.317 1.00 82.12 73 PRO A CA 1
ATOM 546 C C . PRO A 1 73 ? -1.073 -20.154 -7.028 1.00 82.12 73 PRO A C 1
ATOM 548 O O . PRO A 1 73 ? -0.403 -20.171 -8.059 1.00 82.12 73 PRO A O 1
ATOM 551 N N . MET A 1 74 ? -1.480 -19.006 -6.468 1.00 81.44 74 MET A N 1
ATOM 552 C CA . MET A 1 74 ? -1.146 -17.693 -7.038 1.00 81.44 74 MET A CA 1
ATOM 553 C C . MET A 1 74 ? 0.350 -17.391 -6.948 1.00 81.44 74 MET A C 1
ATOM 555 O O . MET A 1 74 ? 0.917 -16.830 -7.882 1.00 81.44 74 MET A O 1
ATOM 559 N N . PHE A 1 75 ? 0.999 -17.788 -5.854 1.00 81.50 75 PHE A N 1
ATOM 560 C CA . PHE A 1 75 ? 2.438 -17.636 -5.685 1.00 81.50 75 PHE A CA 1
ATOM 561 C C . PHE A 1 75 ? 3.214 -18.485 -6.698 1.00 81.50 75 PHE A C 1
ATOM 563 O O . PHE A 1 75 ? 4.115 -17.974 -7.360 1.00 81.50 75 PHE A O 1
ATOM 570 N N . CYS A 1 76 ? 2.820 -19.747 -6.892 1.00 83.75 76 CYS A N 1
ATOM 571 C CA . CYS A 1 76 ? 3.400 -20.619 -7.913 1.00 83.75 76 CYS A CA 1
ATOM 572 C C . CYS A 1 76 ? 3.215 -20.054 -9.328 1.00 83.75 76 CYS A C 1
ATOM 574 O O . CYS A 1 76 ? 4.164 -20.062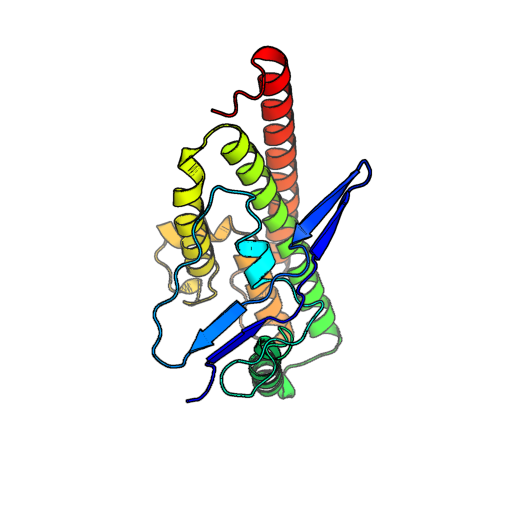 -10.108 1.00 83.75 76 CYS A O 1
ATOM 576 N N . ALA A 1 77 ? 2.031 -19.521 -9.650 1.00 84.06 77 ALA A N 1
ATOM 577 C CA . ALA A 1 77 ? 1.791 -18.860 -10.931 1.00 84.06 77 ALA A CA 1
ATOM 578 C C . ALA A 1 77 ? 2.691 -17.625 -11.108 1.00 84.06 77 ALA A C 1
ATOM 580 O O . ALA A 1 77 ? 3.309 -17.459 -12.156 1.00 84.06 77 ALA A O 1
ATOM 581 N N . GLY A 1 78 ? 2.822 -16.792 -10.072 1.00 82.81 78 GLY A N 1
ATOM 582 C CA . GLY A 1 78 ? 3.718 -15.634 -10.077 1.00 82.81 78 GLY A CA 1
ATOM 583 C C . GLY A 1 78 ? 5.179 -16.020 -10.311 1.00 82.81 78 GLY A C 1
ATOM 584 O O . GLY A 1 78 ? 5.837 -15.422 -11.160 1.00 82.81 78 GLY A O 1
ATOM 585 N N . LEU A 1 79 ? 5.671 -17.051 -9.617 1.00 83.75 79 LEU A N 1
ATOM 586 C CA . LEU A 1 79 ? 7.010 -17.597 -9.846 1.00 83.75 79 LEU A CA 1
ATOM 587 C C . LEU A 1 79 ? 7.174 -18.095 -11.280 1.00 83.75 79 LEU A C 1
ATOM 589 O O . LEU A 1 79 ? 8.153 -17.737 -11.920 1.00 83.75 79 LEU A O 1
ATOM 593 N N . TYR A 1 80 ? 6.208 -18.848 -11.810 1.00 86.94 80 TYR A N 1
ATOM 594 C CA . TYR A 1 80 ? 6.241 -19.332 -13.192 1.00 86.94 80 TYR A CA 1
ATOM 595 C C . TYR A 1 80 ? 6.397 -18.189 -14.207 1.00 86.94 80 TYR A C 1
ATOM 597 O O . TYR A 1 80 ? 7.288 -18.239 -15.049 1.00 86.94 80 TYR A O 1
ATOM 605 N N . PHE A 1 81 ? 5.605 -17.118 -14.076 1.00 82.62 81 PHE A N 1
ATOM 606 C CA . PHE A 1 81 ? 5.692 -15.942 -14.952 1.00 82.62 81 PHE A CA 1
ATOM 607 C C . PHE A 1 81 ? 6.991 -15.142 -14.810 1.00 82.62 81 PHE A C 1
ATOM 609 O O . PHE A 1 81 ? 7.307 -14.345 -15.689 1.00 82.62 81 PHE A O 1
ATOM 616 N N . THR A 1 82 ? 7.723 -15.314 -13.710 1.00 85.44 82 THR A N 1
ATOM 617 C CA . THR A 1 82 ? 8.911 -14.510 -13.392 1.00 85.44 82 THR A CA 1
ATOM 618 C C . THR A 1 82 ? 10.210 -15.296 -13.494 1.00 85.44 82 THR A C 1
ATOM 620 O O . THR A 1 82 ? 11.273 -14.702 -13.359 1.00 85.44 82 THR A O 1
ATOM 623 N N . MET A 1 83 ? 10.167 -16.603 -13.777 1.00 82.69 83 MET A N 1
ATOM 624 C CA . MET A 1 83 ? 11.355 -17.468 -13.739 1.00 82.69 83 MET A CA 1
ATOM 625 C C . MET A 1 83 ? 12.501 -16.992 -14.636 1.00 82.69 83 MET A C 1
ATOM 627 O O . MET A 1 83 ? 13.658 -17.185 -14.279 1.00 82.69 83 MET A O 1
ATOM 631 N N . GLU A 1 84 ? 12.195 -16.351 -15.764 1.00 81.81 84 GLU A N 1
ATOM 632 C CA . GLU A 1 84 ? 13.208 -15.865 -16.711 1.00 81.81 84 GLU A CA 1
ATOM 633 C C . GLU A 1 84 ? 13.706 -14.443 -16.403 1.00 81.81 84 GLU A C 1
ATOM 635 O O . GLU A 1 84 ? 14.805 -14.071 -16.808 1.00 81.81 84 GLU A O 1
ATOM 640 N N . THR A 1 85 ? 12.924 -13.641 -15.675 1.00 84.81 85 THR A N 1
ATOM 641 C CA . THR A 1 85 ? 13.223 -12.228 -15.375 1.00 84.81 85 THR A CA 1
ATOM 642 C C . THR A 1 85 ? 13.706 -12.002 -13.942 1.00 84.81 85 THR A C 1
ATOM 644 O O . THR A 1 85 ? 14.195 -10.918 -13.616 1.00 84.81 85 THR A O 1
ATOM 647 N N . LEU A 1 86 ? 13.571 -13.003 -13.069 1.00 84.94 86 LEU A N 1
ATOM 648 C CA . LEU A 1 86 ? 13.850 -12.875 -11.646 1.00 84.94 86 LEU A CA 1
ATOM 649 C C . LEU A 1 86 ? 15.354 -12.724 -11.376 1.00 84.94 86 LEU A C 1
ATOM 651 O O . LEU A 1 86 ? 16.155 -13.627 -11.603 1.00 84.94 86 LEU A O 1
ATOM 655 N N . SER A 1 87 ? 15.721 -11.584 -10.796 1.00 91.19 87 SER A N 1
ATOM 656 C CA . SER A 1 87 ? 17.058 -11.303 -10.270 1.00 91.19 87 SER A CA 1
ATOM 657 C C . SER A 1 87 ? 16.997 -11.103 -8.758 1.00 91.19 87 SER A C 1
ATOM 659 O O . SER A 1 87 ? 16.017 -10.568 -8.239 1.00 91.19 87 SER A O 1
ATOM 661 N N . SER A 1 88 ? 18.059 -11.475 -8.037 1.00 90.00 88 SER A N 1
ATOM 662 C CA . SER A 1 88 ? 18.160 -11.257 -6.586 1.00 90.00 88 SER A CA 1
ATOM 663 C C . SER A 1 88 ? 18.062 -9.775 -6.213 1.00 90.00 88 SER A C 1
ATOM 665 O O . SER A 1 88 ? 17.375 -9.419 -5.256 1.00 90.00 88 SER A O 1
ATOM 667 N N . LEU A 1 89 ? 18.691 -8.900 -7.005 1.00 91.69 89 LEU A N 1
ATOM 668 C CA . LEU A 1 89 ? 18.614 -7.451 -6.822 1.00 91.69 89 LEU A CA 1
ATOM 669 C C . LEU A 1 89 ? 17.211 -6.925 -7.149 1.00 91.69 89 LEU A C 1
ATOM 671 O O . LEU A 1 89 ? 16.674 -6.112 -6.401 1.00 91.69 89 LEU A O 1
ATOM 675 N N . GLY A 1 90 ? 16.612 -7.410 -8.241 1.00 92.06 90 GLY A N 1
ATOM 676 C CA . GLY A 1 90 ? 15.258 -7.029 -8.642 1.00 92.06 90 GLY A CA 1
ATOM 677 C C . GLY A 1 90 ? 14.222 -7.409 -7.583 1.00 92.06 90 GLY A C 1
ATOM 678 O O . GLY A 1 90 ? 13.395 -6.589 -7.193 1.00 92.06 90 GLY A O 1
ATOM 679 N N . LEU A 1 91 ? 14.335 -8.611 -7.019 1.00 92.12 91 LEU A N 1
ATOM 680 C CA . LEU A 1 91 ? 13.483 -9.061 -5.924 1.00 92.12 91 LEU A CA 1
ATOM 681 C C . LEU A 1 91 ? 13.647 -8.185 -4.676 1.00 92.12 91 LEU A C 1
ATOM 683 O O . LEU A 1 91 ? 12.653 -7.782 -4.079 1.00 92.12 91 LEU A O 1
ATOM 687 N N . LEU A 1 92 ? 14.884 -7.856 -4.291 1.00 95.19 92 LEU A N 1
ATOM 688 C CA . LEU A 1 92 ? 15.147 -7.005 -3.130 1.00 95.19 92 LEU A CA 1
ATOM 689 C C . LEU A 1 92 ? 14.549 -5.604 -3.307 1.00 95.19 92 LEU A C 1
ATOM 691 O O . LEU A 1 92 ? 13.887 -5.100 -2.400 1.00 95.19 92 LEU A O 1
ATOM 695 N N . LEU A 1 93 ? 14.743 -4.989 -4.476 1.00 95.50 93 LEU A N 1
ATOM 696 C CA . LEU A 1 93 ? 14.210 -3.660 -4.781 1.00 95.50 93 LEU A CA 1
ATOM 697 C C . LEU A 1 93 ? 12.681 -3.663 -4.904 1.00 95.50 93 LEU A C 1
ATOM 699 O O . LEU A 1 93 ? 12.029 -2.761 -4.380 1.00 95.50 93 LEU A O 1
ATOM 703 N N . GLY A 1 94 ? 12.097 -4.689 -5.524 1.00 94.69 94 GLY A N 1
ATOM 704 C CA . GLY A 1 94 ? 10.647 -4.856 -5.622 1.00 94.69 94 GLY A CA 1
ATOM 705 C C . GLY A 1 94 ? 9.982 -5.062 -4.256 1.00 94.69 94 GLY A C 1
ATOM 706 O O . GLY A 1 94 ? 8.974 -4.420 -3.944 1.00 94.69 94 GLY A O 1
ATOM 707 N N . LEU A 1 95 ? 10.580 -5.885 -3.388 1.00 94.75 95 LEU A N 1
ATOM 708 C CA . LEU A 1 95 ? 10.121 -6.053 -2.006 1.00 94.75 95 LEU A CA 1
ATOM 709 C C . LEU A 1 95 ? 10.263 -4.759 -1.205 1.00 94.75 95 LEU A C 1
ATOM 711 O O . LEU A 1 95 ? 9.343 -4.400 -0.474 1.00 94.75 95 LEU A O 1
ATOM 715 N N . ALA A 1 96 ? 11.367 -4.026 -1.366 1.00 96.94 96 ALA A N 1
ATOM 716 C CA . ALA A 1 96 ? 11.539 -2.729 -0.725 1.00 96.94 96 ALA A CA 1
ATOM 717 C C . ALA A 1 96 ? 10.443 -1.741 -1.159 1.00 96.94 96 ALA A C 1
ATOM 719 O O . ALA A 1 96 ? 9.810 -1.127 -0.301 1.00 96.94 96 ALA A O 1
ATOM 720 N N . ALA A 1 97 ? 10.148 -1.640 -2.460 1.00 96.44 97 ALA A N 1
ATOM 721 C CA . ALA A 1 97 ? 9.081 -0.776 -2.972 1.00 96.44 97 ALA A CA 1
ATOM 722 C C . ALA A 1 97 ? 7.715 -1.173 -2.393 1.00 96.44 97 ALA A C 1
ATOM 724 O O . ALA A 1 97 ? 6.946 -0.319 -1.946 1.00 96.44 97 ALA A O 1
ATOM 725 N N . THR A 1 98 ? 7.453 -2.479 -2.310 1.00 94.50 98 THR A N 1
ATOM 726 C CA . THR A 1 98 ? 6.234 -3.027 -1.705 1.00 94.50 98 THR A CA 1
ATOM 727 C C . THR A 1 98 ? 6.134 -2.665 -0.220 1.00 94.50 98 THR A C 1
ATOM 729 O O . THR A 1 98 ? 5.086 -2.212 0.230 1.00 94.50 98 THR A O 1
ATOM 732 N N . ILE A 1 99 ? 7.219 -2.795 0.550 1.00 97.00 99 ILE A N 1
ATOM 733 C CA . ILE A 1 99 ? 7.248 -2.454 1.981 1.00 97.00 99 ILE A CA 1
ATOM 734 C C . ILE A 1 99 ? 6.942 -0.971 2.195 1.00 97.00 99 ILE A C 1
ATOM 736 O O . ILE A 1 99 ? 6.104 -0.633 3.032 1.00 97.00 99 ILE A O 1
ATOM 740 N N . VAL A 1 100 ? 7.590 -0.081 1.441 1.00 97.62 100 VAL A N 1
ATOM 741 C CA . VAL A 1 100 ? 7.368 1.363 1.593 1.00 97.62 100 VAL A CA 1
ATOM 742 C C . VAL A 1 100 ? 5.947 1.736 1.142 1.00 97.62 100 VAL A C 1
ATOM 744 O O . VAL A 1 100 ? 5.277 2.515 1.818 1.00 97.62 100 VAL A O 1
ATOM 747 N N . SER A 1 101 ? 5.432 1.114 0.077 1.00 96.25 101 SER A N 1
ATOM 748 C CA . SER A 1 101 ? 4.050 1.297 -0.389 1.00 96.25 101 SER A CA 1
ATOM 749 C C . SER A 1 101 ? 3.019 0.864 0.658 1.00 96.25 101 SER A C 1
ATOM 751 O O . SER A 1 101 ? 2.052 1.584 0.928 1.00 96.25 101 SER A O 1
ATOM 753 N N . VAL A 1 102 ? 3.243 -0.279 1.313 1.00 95.75 102 VAL A N 1
ATOM 754 C CA . VAL A 1 102 ? 2.403 -0.769 2.416 1.00 95.75 102 VAL A CA 1
ATOM 755 C C . VAL A 1 102 ? 2.483 0.177 3.613 1.00 95.75 102 VAL A C 1
ATOM 757 O O . VAL A 1 102 ? 1.450 0.513 4.194 1.00 95.75 102 VAL A O 1
ATOM 760 N N . ALA A 1 103 ? 3.676 0.664 3.961 1.00 96.62 103 ALA A N 1
ATOM 761 C CA . ALA A 1 103 ? 3.850 1.639 5.033 1.00 96.62 103 ALA A CA 1
ATOM 762 C C . ALA A 1 103 ? 3.077 2.938 4.752 1.00 96.62 103 ALA A C 1
ATOM 764 O O . ALA A 1 103 ? 2.386 3.437 5.642 1.00 96.62 103 ALA A O 1
ATOM 765 N N . ALA A 1 104 ? 3.115 3.447 3.519 1.00 96.50 104 ALA A N 1
ATOM 766 C CA . ALA A 1 104 ? 2.368 4.635 3.110 1.00 96.50 104 ALA A CA 1
ATOM 767 C C . ALA A 1 104 ? 0.852 4.383 3.119 1.00 96.50 104 ALA A C 1
ATOM 769 O O . ALA A 1 104 ? 0.088 5.152 3.700 1.00 96.50 104 ALA A O 1
ATOM 770 N N . SER A 1 105 ? 0.411 3.249 2.576 1.00 93.25 105 SER A N 1
ATOM 771 C CA . SER A 1 105 ? -1.003 2.856 2.549 1.00 93.25 105 SER A CA 1
ATOM 772 C C . SER A 1 105 ? -1.577 2.636 3.953 1.00 93.25 105 SER A C 1
ATOM 774 O O . SER A 1 105 ? -2.747 2.927 4.205 1.00 93.25 105 SER A O 1
ATOM 776 N N . SER A 1 106 ? -0.758 2.192 4.912 1.00 94.12 106 SER A N 1
ATOM 777 C CA . SER A 1 106 ? -1.179 2.068 6.312 1.00 94.12 106 SER A CA 1
ATOM 778 C C . SER A 1 106 ? -1.582 3.416 6.930 1.00 94.12 106 SER A C 1
ATOM 780 O O . SER A 1 106 ? -2.486 3.454 7.765 1.00 94.12 106 SER A O 1
ATOM 782 N N . GLN A 1 107 ? -0.997 4.531 6.467 1.00 96.50 107 GLN A N 1
ATOM 783 C CA . GLN A 1 107 ? -1.349 5.879 6.924 1.00 96.50 107 GLN A CA 1
ATOM 784 C C . GLN A 1 107 ? -2.757 6.281 6.478 1.00 96.50 107 GLN A C 1
ATOM 786 O O . GLN A 1 107 ? -3.496 6.874 7.262 1.00 96.50 107 GLN A O 1
ATOM 791 N N . LEU A 1 108 ? -3.179 5.887 5.268 1.00 91.12 108 LEU A N 1
ATOM 792 C CA . LEU A 1 108 ? -4.576 6.030 4.844 1.00 91.12 108 LEU A CA 1
ATOM 793 C C . LEU A 1 108 ? -5.497 5.287 5.811 1.00 91.12 108 LEU A C 1
ATOM 795 O O . LEU A 1 108 ? -6.472 5.862 6.282 1.00 91.12 108 LEU A O 1
ATOM 799 N N . GLY A 1 109 ? -5.145 4.053 6.188 1.00 90.44 109 GLY A N 1
ATOM 800 C CA . GLY A 1 109 ? -5.878 3.277 7.192 1.00 90.44 109 GLY A CA 1
ATOM 801 C C . GLY A 1 109 ? -6.021 3.998 8.537 1.00 90.44 109 GLY A C 1
ATOM 802 O O . GLY A 1 109 ? -7.095 3.978 9.133 1.00 90.44 109 GLY A O 1
ATOM 803 N N . VAL A 1 110 ? -4.976 4.692 8.993 1.00 92.75 110 VAL A N 1
ATOM 804 C CA . VAL A 1 110 ? -5.004 5.504 10.221 1.00 92.75 110 VAL A CA 1
ATOM 805 C C . VAL A 1 110 ? -5.922 6.721 10.082 1.00 92.75 110 VAL A C 1
ATOM 807 O O . VAL A 1 110 ? -6.754 6.960 10.961 1.00 92.75 110 VAL A O 1
ATOM 810 N N . ILE A 1 111 ? -5.817 7.468 8.977 1.00 91.75 111 ILE A N 1
ATOM 811 C CA . ILE A 1 111 ? -6.692 8.617 8.677 1.00 91.75 111 ILE A CA 1
ATOM 812 C C . ILE A 1 111 ? -8.148 8.161 8.723 1.00 91.75 111 ILE A C 1
ATOM 814 O O . ILE A 1 111 ? -8.995 8.726 9.412 1.00 91.75 111 ILE A O 1
ATOM 818 N N . PHE A 1 112 ? -8.419 7.061 8.051 1.00 88.12 112 PHE A N 1
ATOM 819 C CA . PHE A 1 112 ? -9.726 6.461 7.974 1.00 88.12 112 PHE A CA 1
ATOM 820 C C . PHE A 1 112 ? -10.254 5.939 9.309 1.00 88.12 112 PHE A C 1
ATOM 822 O O . PHE A 1 112 ? -11.411 6.192 9.640 1.00 88.12 112 PHE A O 1
ATOM 829 N N . ALA A 1 113 ? -9.422 5.277 10.112 1.00 87.12 113 ALA A N 1
ATOM 830 C CA . ALA A 1 113 ? -9.795 4.862 11.458 1.00 87.12 113 ALA A CA 1
ATOM 831 C C . ALA A 1 113 ? -10.193 6.070 12.316 1.00 87.12 113 ALA A C 1
ATOM 833 O O . ALA A 1 113 ? -11.184 6.003 13.043 1.00 87.12 113 ALA A O 1
ATOM 834 N N . SER A 1 114 ? -9.484 7.196 12.183 1.00 87.12 114 SER A N 1
ATOM 835 C CA . SER A 1 114 ? -9.839 8.411 12.918 1.00 87.12 114 SER A CA 1
ATOM 836 C C . SER A 1 114 ? -11.191 8.997 12.491 1.00 87.12 114 SER A C 1
ATOM 838 O O . SER A 1 114 ? -11.948 9.470 13.337 1.00 87.12 114 SER A O 1
ATOM 840 N N . LEU A 1 115 ? -11.545 8.882 11.206 1.00 84.38 115 LEU A N 1
ATOM 841 C CA . LEU A 1 115 ? -12.858 9.264 10.684 1.00 84.38 115 LEU A CA 1
ATOM 842 C C . LEU A 1 115 ? -13.977 8.330 11.165 1.00 84.38 115 LEU A C 1
ATOM 844 O O . LEU A 1 115 ? -15.024 8.819 11.581 1.00 84.38 115 LEU A O 1
ATOM 848 N N . VAL A 1 116 ? -13.763 7.009 11.165 1.00 81.38 116 VAL A N 1
ATOM 849 C CA . VAL A 1 116 ? -14.755 6.024 11.652 1.00 81.38 116 VAL A CA 1
ATOM 850 C C . VAL A 1 116 ? -15.090 6.250 13.120 1.00 81.38 116 VAL A C 1
ATOM 852 O O . VAL A 1 116 ? -16.254 6.174 13.503 1.00 81.38 116 VAL A O 1
ATOM 855 N N . LEU A 1 117 ? -14.081 6.550 13.941 1.00 77.56 117 LEU A N 1
ATOM 856 C CA . LEU A 1 117 ? -14.277 6.828 15.365 1.00 77.56 117 LEU A CA 1
ATOM 857 C C . LEU A 1 117 ? -15.127 8.078 15.620 1.00 77.56 117 LEU A C 1
ATOM 859 O O . LEU A 1 117 ? -15.665 8.233 16.713 1.00 77.56 117 LEU A O 1
ATOM 863 N N . ARG A 1 118 ? -15.258 8.954 14.622 1.00 75.44 118 ARG A N 1
ATOM 864 C CA . ARG A 1 118 ? -16.077 10.163 14.690 1.00 75.44 118 ARG A CA 1
ATOM 865 C C . ARG A 1 118 ? -17.438 10.007 14.015 1.00 75.44 118 ARG A C 1
ATOM 867 O O . ARG A 1 118 ? -18.410 10.596 14.473 1.00 75.44 118 ARG A O 1
ATOM 874 N N . TYR A 1 119 ? -17.511 9.237 12.933 1.00 76.94 119 TYR A N 1
ATOM 875 C CA . TYR A 1 119 ? -18.695 9.128 12.090 1.00 76.94 119 TYR A CA 1
ATOM 876 C C . TYR A 1 119 ? -19.037 7.656 11.829 1.00 76.94 119 TYR A C 1
ATOM 878 O O . TYR A 1 119 ? -18.357 6.955 11.076 1.00 76.94 119 TYR A O 1
ATOM 886 N N . ARG A 1 120 ? -20.148 7.199 12.417 1.00 68.50 120 ARG A N 1
ATOM 887 C CA . ARG A 1 120 ? -20.625 5.807 12.345 1.00 68.50 120 ARG A CA 1
ATOM 888 C C . ARG A 1 120 ? -21.005 5.355 10.927 1.00 68.50 120 ARG A C 1
ATOM 890 O O . ARG A 1 120 ? -20.902 4.174 10.613 1.00 68.50 120 ARG A O 1
ATOM 897 N N . GLU A 1 121 ? -21.413 6.280 10.063 1.00 68.00 121 GLU A N 1
ATOM 898 C CA . GLU A 1 121 ? -21.919 5.971 8.716 1.00 68.00 121 GLU A CA 1
ATOM 899 C C . GLU A 1 121 ? -20.818 5.746 7.667 1.00 68.00 121 GLU A C 1
ATOM 901 O O . GLU A 1 121 ? -21.085 5.230 6.582 1.00 68.00 121 GLU A O 1
ATOM 906 N N . ILE A 1 122 ? -19.553 6.055 7.979 1.00 69.50 122 ILE A N 1
ATOM 907 C CA . ILE A 1 122 ? -18.468 5.963 6.988 1.00 69.50 122 ILE A CA 1
ATOM 908 C C . ILE A 1 122 ? -18.105 4.498 6.688 1.00 69.50 122 ILE A C 1
ATOM 910 O O . ILE A 1 122 ? -17.564 4.214 5.623 1.00 69.50 122 ILE A O 1
ATOM 914 N N . THR A 1 123 ? -18.468 3.530 7.545 1.00 69.88 123 THR A N 1
ATOM 915 C CA . THR A 1 123 ? -18.167 2.094 7.344 1.00 69.88 123 THR A CA 1
ATOM 916 C C . THR A 1 123 ? -18.633 1.552 5.987 1.00 69.88 123 THR A C 1
ATOM 918 O O . THR A 1 123 ? -17.920 0.755 5.383 1.00 69.88 123 THR A O 1
ATOM 921 N N . ALA A 1 124 ? -19.777 2.001 5.460 1.00 72.12 124 ALA A N 1
ATOM 922 C CA . ALA A 1 124 ? -20.239 1.585 4.131 1.00 72.12 124 ALA A CA 1
ATOM 923 C C . ALA A 1 124 ? -19.373 2.174 2.999 1.00 72.12 124 ALA A C 1
ATOM 925 O O . ALA A 1 124 ? -19.081 1.505 2.007 1.00 72.12 124 ALA A O 1
ATOM 926 N N . ILE A 1 125 ? -18.896 3.404 3.186 1.00 75.38 125 ILE A N 1
ATOM 927 C CA . ILE A 1 125 ? -18.063 4.135 2.226 1.00 75.38 125 ILE A CA 1
ATOM 928 C C . ILE A 1 125 ? -16.676 3.470 2.093 1.00 75.38 125 ILE A C 1
ATOM 930 O O . ILE A 1 125 ? -16.071 3.487 1.023 1.00 75.38 125 ILE A O 1
ATOM 934 N N . PHE A 1 126 ? -16.196 2.785 3.136 1.00 75.06 126 PHE A N 1
ATOM 935 C CA . PHE A 1 126 ? -14.937 2.030 3.097 1.00 75.06 126 PHE A CA 1
ATOM 936 C C . PHE A 1 126 ? -14.898 0.910 2.072 1.00 75.06 126 PHE A C 1
ATOM 938 O O . PHE A 1 126 ? -13.881 0.733 1.403 1.00 75.06 126 PHE A O 1
ATOM 945 N N . GLY A 1 127 ? -15.989 0.150 1.955 1.00 75.88 127 GLY A N 1
ATOM 946 C CA . GLY A 1 127 ? -16.075 -0.925 0.968 1.00 75.88 127 GLY A CA 1
ATOM 947 C C . GLY A 1 127 ? -15.911 -0.378 -0.449 1.00 75.88 127 GLY A C 1
ATOM 948 O O . GLY A 1 127 ? -15.143 -0.928 -1.238 1.00 75.88 127 GLY A O 1
ATOM 949 N N . PHE A 1 128 ? -16.556 0.760 -0.724 1.00 82.62 128 PHE A N 1
ATOM 950 C CA . PHE A 1 128 ? -16.425 1.478 -1.988 1.00 82.62 128 PHE A CA 1
ATOM 951 C C . PHE A 1 128 ? -14.992 1.973 -2.224 1.00 82.62 128 PHE A C 1
ATOM 953 O O . PHE A 1 128 ? -14.428 1.699 -3.281 1.00 82.62 128 PHE A O 1
ATOM 960 N N . PHE A 1 129 ? -14.366 2.631 -1.241 1.00 83.19 129 PHE A N 1
ATOM 961 C CA . PHE A 1 129 ? -12.987 3.113 -1.384 1.00 83.19 129 PHE A CA 1
ATOM 962 C C . PHE A 1 129 ? -11.977 1.985 -1.589 1.00 83.19 129 PHE A C 1
ATOM 964 O O . PHE A 1 129 ? -11.079 2.133 -2.410 1.00 83.19 129 PHE A O 1
ATOM 971 N N . ASN A 1 130 ? -12.126 0.850 -0.902 1.00 82.31 130 ASN A N 1
ATOM 972 C CA . ASN A 1 130 ? -11.231 -0.293 -1.082 1.00 82.31 130 ASN A CA 1
ATOM 973 C C . ASN A 1 130 ? -11.278 -0.825 -2.522 1.00 82.31 130 ASN A C 1
ATOM 975 O O . ASN A 1 130 ? -10.236 -1.025 -3.145 1.00 82.31 130 ASN A O 1
ATOM 979 N N . PHE A 1 131 ? -12.481 -1.007 -3.072 1.00 83.31 131 PHE A N 1
ATOM 980 C CA . PHE A 1 131 ? -12.641 -1.435 -4.460 1.00 83.31 131 PHE A CA 1
ATOM 981 C C . PHE A 1 131 ? -12.117 -0.379 -5.445 1.00 83.31 131 PHE A C 1
ATOM 983 O O . PHE A 1 131 ? -11.365 -0.704 -6.362 1.00 83.31 131 PHE A O 1
ATOM 990 N N . ALA A 1 132 ? -12.450 0.895 -5.219 1.00 85.25 132 ALA A N 1
ATOM 991 C CA . ALA A 1 132 ? -11.982 1.997 -6.050 1.00 85.25 132 ALA A CA 1
ATOM 992 C C . ALA A 1 132 ? -10.449 2.094 -6.057 1.00 85.25 132 ALA A C 1
ATOM 994 O O . ALA A 1 132 ? -9.855 2.221 -7.121 1.00 85.25 132 ALA A O 1
ATOM 995 N N . PHE A 1 133 ? -9.786 1.971 -4.905 1.00 87.69 133 PHE A N 1
ATOM 996 C CA . PHE A 1 133 ? -8.324 2.026 -4.817 1.00 87.69 133 PHE A CA 1
ATOM 997 C C . PHE A 1 133 ? -7.660 0.876 -5.567 1.00 87.69 133 PHE A C 1
ATOM 999 O O . PHE A 1 133 ? -6.689 1.105 -6.280 1.00 87.69 133 PHE A O 1
ATOM 1006 N N . GLN A 1 134 ? -8.204 -0.338 -5.470 1.00 85.94 134 GLN A N 1
ATOM 1007 C CA . GLN A 1 134 ? -7.706 -1.488 -6.228 1.00 85.94 134 GLN A CA 1
ATOM 1008 C C . GLN A 1 134 ? -7.868 -1.309 -7.744 1.00 85.94 134 GLN A C 1
ATOM 1010 O O . GLN A 1 134 ? -6.999 -1.700 -8.519 1.00 85.94 134 GLN A O 1
ATOM 1015 N N . MET A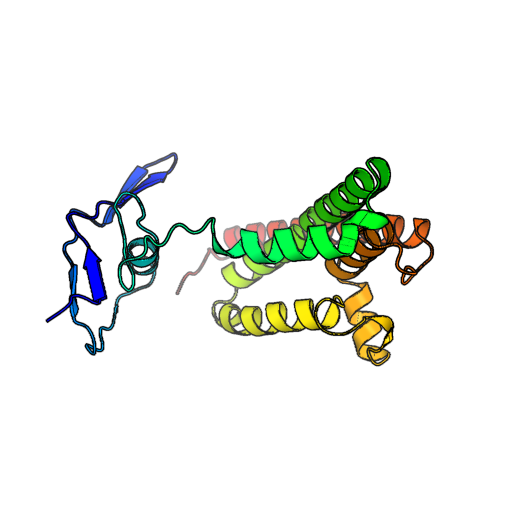 1 135 ? -8.968 -0.698 -8.183 1.00 87.25 135 MET A N 1
ATOM 1016 C CA . MET A 1 135 ? -9.183 -0.393 -9.596 1.00 87.25 135 MET A CA 1
ATOM 1017 C C . MET A 1 135 ? -8.239 0.713 -10.092 1.00 87.25 135 MET A C 1
ATOM 1019 O O . MET A 1 135 ? -7.683 0.607 -11.183 1.00 87.25 135 MET A O 1
ATOM 1023 N N . LEU A 1 136 ? -8.040 1.762 -9.292 1.00 90.19 136 LEU A N 1
ATOM 1024 C CA . LEU A 1 136 ? -7.240 2.935 -9.651 1.00 90.19 136 LEU A CA 1
ATOM 1025 C C . LEU A 1 136 ? -5.729 2.705 -9.543 1.00 90.19 136 LEU A C 1
ATOM 1027 O O . LEU A 1 136 ? -4.973 3.423 -10.190 1.00 90.19 136 LEU A O 1
ATOM 1031 N N . SER A 1 137 ? -5.282 1.716 -8.764 1.00 87.00 137 SER A N 1
ATOM 1032 C CA . SER A 1 137 ? -3.858 1.415 -8.559 1.00 87.00 137 SER A CA 1
ATOM 1033 C C . SER A 1 137 ? -3.194 0.667 -9.714 1.00 87.00 137 SER A C 1
ATOM 1035 O O . SER A 1 137 ? -2.001 0.374 -9.663 1.00 87.00 137 SER A O 1
ATOM 1037 N N . GLY A 1 138 ? -3.952 0.328 -10.756 1.00 81.81 138 GLY A N 1
ATOM 1038 C CA . GLY A 1 138 ? -3.441 -0.451 -11.875 1.00 81.81 138 GLY A CA 1
ATOM 1039 C C . GLY A 1 138 ? -3.446 -1.968 -11.644 1.00 81.81 138 GLY A C 1
ATOM 1040 O O . GLY A 1 138 ? -2.843 -2.695 -12.429 1.00 81.81 138 GLY A O 1
ATOM 1041 N N . MET A 1 139 ? -4.088 -2.455 -10.570 1.00 83.56 139 MET A N 1
ATOM 1042 C CA . MET A 1 139 ? -4.088 -3.880 -10.204 1.00 83.56 139 MET A CA 1
ATOM 1043 C C . MET A 1 139 ? -4.950 -4.741 -11.139 1.00 83.56 139 MET A C 1
ATOM 1045 O O . MET A 1 139 ? -4.553 -5.849 -11.486 1.00 83.56 139 MET A O 1
ATOM 1049 N N . PHE A 1 140 ? -6.126 -4.247 -11.544 1.00 81.19 140 PHE A N 1
ATOM 1050 C CA . PHE A 1 140 ? -7.036 -4.971 -12.447 1.00 81.19 140 PHE A CA 1
ATOM 1051 C C . PHE A 1 140 ? -6.911 -4.537 -13.907 1.00 81.19 140 PHE A C 1
ATOM 1053 O O . PHE A 1 140 ? -7.033 -5.352 -14.817 1.00 81.19 140 PHE A O 1
ATOM 1060 N N . VAL A 1 141 ? -6.702 -3.239 -14.126 1.00 83.44 141 VAL A N 1
ATOM 1061 C CA . VAL A 1 141 ? -6.598 -2.620 -15.449 1.00 83.44 141 VAL A CA 1
ATOM 1062 C C . VAL A 1 141 ? -5.278 -1.863 -15.491 1.00 83.44 141 VAL A C 1
ATOM 1064 O O . VAL A 1 141 ? -5.022 -1.108 -14.557 1.00 83.44 141 VAL A O 1
ATOM 1067 N N . PRO A 1 142 ? -4.454 -2.008 -16.542 1.00 83.69 142 PRO A N 1
ATOM 1068 C CA . PRO A 1 142 ? -3.211 -1.259 -16.663 1.00 83.69 142 PRO A CA 1
ATOM 1069 C C . PRO A 1 142 ? -3.428 0.243 -16.458 1.00 83.69 142 PRO A C 1
ATOM 1071 O O . PRO A 1 142 ? -4.268 0.859 -17.116 1.00 83.69 142 PRO A O 1
ATOM 1074 N N . PHE A 1 143 ? -2.652 0.834 -15.550 1.00 87.25 143 PHE A N 1
ATOM 1075 C CA . PHE A 1 143 ? -2.814 2.221 -15.113 1.00 87.25 143 PHE A CA 1
ATOM 1076 C C . PHE A 1 143 ? -2.776 3.231 -16.273 1.00 87.25 143 PHE A C 1
ATOM 1078 O O . PHE A 1 143 ? -3.507 4.221 -16.290 1.00 87.25 143 PHE A O 1
ATOM 1085 N N . GLN A 1 144 ? -1.950 2.957 -17.282 1.00 86.94 144 GLN A N 1
ATOM 1086 C CA . GLN A 1 144 ? -1.771 3.792 -18.468 1.00 86.94 144 GLN A CA 1
ATOM 1087 C C . GLN A 1 144 ? -3.046 3.900 -19.319 1.00 86.94 144 GLN A C 1
ATOM 1089 O O . GLN A 1 144 ? -3.207 4.889 -20.034 1.00 86.94 144 GLN A O 1
ATOM 1094 N N . LEU A 1 145 ? -3.946 2.913 -19.231 1.00 89.25 145 LEU A N 1
ATOM 1095 C CA . LEU A 1 145 ? -5.202 2.865 -19.985 1.00 89.25 145 LEU A CA 1
ATOM 1096 C C . LEU A 1 145 ? -6.341 3.636 -19.305 1.00 89.25 145 LEU A C 1
ATOM 1098 O O . LEU A 1 145 ? -7.392 3.834 -19.914 1.00 89.25 145 LEU A O 1
ATOM 1102 N N . LEU A 1 146 ? -6.161 4.071 -18.055 1.00 90.06 146 LEU A N 1
ATOM 1103 C CA . LEU A 1 146 ? -7.188 4.826 -17.347 1.00 90.06 146 LEU A CA 1
ATOM 1104 C C . LEU A 1 146 ? -7.368 6.227 -17.970 1.00 90.06 146 LEU A C 1
ATOM 1106 O O . LEU A 1 146 ? -6.386 6.866 -18.363 1.00 90.06 146 LEU A O 1
ATOM 1110 N N . PRO A 1 147 ? -8.605 6.756 -18.035 1.00 92.81 147 PRO A N 1
ATOM 1111 C CA . PRO A 1 147 ? -8.846 8.122 -18.486 1.00 92.81 147 PRO A CA 1
ATOM 1112 C C . PRO A 1 147 ? -8.171 9.129 -17.544 1.00 92.81 147 PRO A C 1
ATOM 1114 O O . PRO A 1 147 ? -8.018 8.878 -16.346 1.00 92.81 147 PRO A O 1
ATOM 1117 N N . LEU A 1 148 ? -7.797 10.296 -18.080 1.00 91.88 148 LEU A N 1
ATOM 1118 C CA . LEU A 1 148 ? -6.990 11.301 -17.374 1.00 91.88 148 LEU A CA 1
ATOM 1119 C C . LEU A 1 148 ? -7.487 11.638 -15.950 1.00 91.88 148 LEU A C 1
ATOM 1121 O O . LEU A 1 148 ? -6.653 11.645 -15.044 1.00 91.88 148 LEU A O 1
ATOM 1125 N N . PRO A 1 149 ? -8.797 11.846 -15.696 1.00 91.56 149 PRO A N 1
ATOM 1126 C CA . PRO A 1 149 ? -9.271 12.154 -14.346 1.00 91.56 149 PRO A CA 1
ATOM 1127 C C . PRO A 1 149 ? -8.971 11.041 -13.335 1.00 91.56 149 PRO A C 1
ATOM 1129 O O . PRO A 1 149 ? -8.612 11.318 -12.195 1.00 91.56 149 PRO A O 1
ATOM 1132 N N . LEU A 1 150 ? -9.070 9.777 -13.758 1.00 91.06 150 LEU A N 1
ATOM 1133 C CA . LEU A 1 150 ? -8.819 8.624 -12.894 1.00 91.06 150 LEU A CA 1
ATOM 1134 C C . LEU A 1 150 ? -7.321 8.406 -12.658 1.00 91.06 150 LEU A C 1
ATOM 1136 O O . LEU A 1 150 ? -6.929 8.040 -11.551 1.00 91.06 150 LEU A O 1
ATOM 1140 N N . ARG A 1 151 ? -6.477 8.701 -13.655 1.00 91.62 151 ARG A N 1
ATOM 1141 C CA . ARG A 1 151 ? -5.014 8.656 -13.499 1.00 91.62 151 ARG A CA 1
ATOM 1142 C C . ARG A 1 151 ? -4.522 9.638 -12.446 1.00 91.62 151 ARG A C 1
ATOM 1144 O O . ARG A 1 151 ? -3.674 9.276 -11.646 1.00 91.62 151 ARG A O 1
ATOM 1151 N N . ILE A 1 152 ? -5.071 10.852 -12.409 1.00 89.25 152 ILE A N 1
ATOM 1152 C CA . ILE A 1 152 ? -4.692 11.856 -11.402 1.00 89.25 152 ILE A CA 1
ATOM 1153 C C . ILE A 1 152 ? -4.949 11.325 -9.989 1.00 89.25 152 ILE A C 1
ATOM 1155 O O . ILE A 1 152 ? -4.080 11.432 -9.133 1.00 89.25 152 ILE A O 1
ATOM 1159 N N . ILE A 1 153 ? -6.108 10.701 -9.764 1.00 90.31 153 ILE A N 1
ATOM 1160 C CA . ILE A 1 153 ? -6.448 10.121 -8.459 1.00 90.31 153 ILE A CA 1
ATOM 1161 C C . ILE A 1 153 ? -5.507 8.961 -8.128 1.00 90.31 153 ILE A C 1
ATOM 1163 O O . ILE A 1 153 ? -5.008 8.867 -7.010 1.00 90.31 153 ILE A O 1
ATOM 1167 N N . GLY A 1 154 ? -5.248 8.079 -9.091 1.00 91.12 154 GLY A N 1
ATOM 1168 C CA . GLY A 1 154 ? -4.385 6.931 -8.854 1.00 91.12 154 GLY A CA 1
ATOM 1169 C C . GLY A 1 154 ? -2.905 7.297 -8.668 1.00 91.12 154 GLY A C 1
ATOM 1170 O O . GLY A 1 154 ? -2.214 6.598 -7.936 1.00 91.12 154 GLY A O 1
ATOM 1171 N N . TYR A 1 155 ? -2.429 8.428 -9.203 1.00 92.69 155 TYR A N 1
ATOM 1172 C CA . TYR A 1 155 ? -1.105 8.986 -8.883 1.00 92.69 155 TYR A CA 1
ATOM 1173 C C . TYR A 1 155 ? -0.965 9.476 -7.436 1.00 92.69 155 TYR A C 1
ATOM 1175 O O . TYR A 1 155 ? 0.138 9.828 -7.046 1.00 92.69 155 TYR A O 1
ATOM 1183 N N . CYS A 1 156 ? -2.050 9.540 -6.662 1.00 90.62 156 CYS A N 1
ATOM 1184 C CA . CYS A 1 156 ? -2.007 9.837 -5.228 1.00 90.62 156 CYS A CA 1
ATOM 1185 C C . CYS A 1 156 ? -2.065 8.569 -4.358 1.00 90.62 156 CYS A C 1
ATOM 1187 O O . CYS A 1 156 ? -2.189 8.670 -3.133 1.00 90.62 156 CYS A O 1
ATOM 1189 N N . LEU A 1 157 ? -2.089 7.382 -4.976 1.00 93.00 157 LEU A N 1
ATOM 1190 C CA . LEU A 1 157 ? -2.176 6.105 -4.280 1.00 93.00 157 LEU A CA 1
ATOM 1191 C C . LEU A 1 157 ? -0.787 5.448 -4.222 1.00 93.00 157 LEU A C 1
ATOM 1193 O O . LEU A 1 157 ? -0.278 5.029 -5.265 1.00 93.00 157 LEU A O 1
ATOM 1197 N N . PRO A 1 158 ? -0.235 5.193 -3.020 1.00 94.12 158 PRO A N 1
ATOM 1198 C CA . PRO A 1 158 ? 1.076 4.553 -2.880 1.00 94.12 158 PRO A CA 1
ATOM 1199 C C . PRO A 1 158 ? 1.166 3.166 -3.506 1.00 94.12 158 PRO A C 1
ATOM 1201 O O . PRO A 1 158 ? 2.239 2.718 -3.920 1.00 94.12 158 PRO A O 1
ATOM 1204 N N . SER A 1 159 ? 0.037 2.461 -3.581 1.00 92.31 159 SER A N 1
ATOM 1205 C CA . SER A 1 159 ? -0.064 1.159 -4.238 1.00 92.31 159 SER A CA 1
ATOM 1206 C C . SER A 1 159 ? 0.232 1.222 -5.737 1.00 92.31 159 SER A C 1
ATOM 1208 O O . SER A 1 159 ? 0.705 0.231 -6.281 1.00 92.31 159 SER A O 1
ATOM 1210 N N . THR A 1 160 ? -0.011 2.360 -6.396 1.00 94.19 160 THR A N 1
ATOM 1211 C CA . THR A 1 160 ? 0.234 2.535 -7.835 1.00 94.19 160 THR A CA 1
ATOM 1212 C C . THR A 1 160 ? 1.719 2.397 -8.143 1.00 94.19 160 THR A C 1
ATOM 1214 O O . THR A 1 160 ? 2.113 1.510 -8.896 1.00 94.19 160 THR A O 1
ATOM 1217 N N . PHE A 1 161 ? 2.555 3.212 -7.496 1.00 94.75 161 PHE A N 1
ATOM 1218 C CA . PHE A 1 161 ? 4.005 3.179 -7.695 1.00 94.75 161 PHE A CA 1
ATOM 1219 C C . PHE A 1 161 ? 4.647 1.935 -7.074 1.00 94.75 161 PHE A C 1
ATOM 1221 O O . PHE A 1 161 ? 5.562 1.363 -7.653 1.00 94.75 161 PHE A O 1
ATOM 1228 N N . GLY A 1 162 ? 4.143 1.458 -5.930 1.00 94.06 162 GLY A N 1
ATOM 1229 C CA . GLY A 1 162 ? 4.663 0.245 -5.292 1.00 94.06 162 GLY A CA 1
ATOM 1230 C C . GLY A 1 162 ? 4.528 -0.993 -6.179 1.00 94.06 162 GLY A C 1
ATOM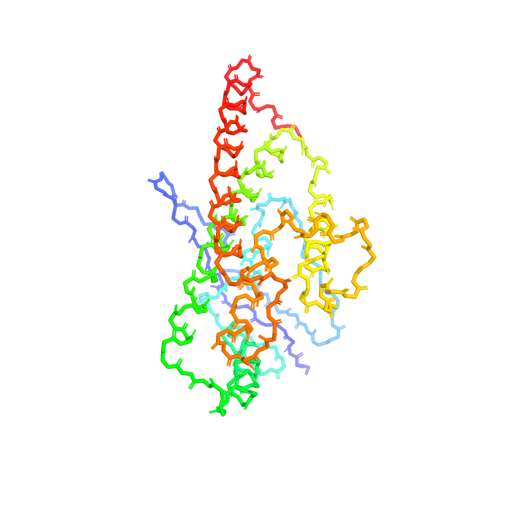 1231 O O . GLY A 1 162 ? 5.487 -1.746 -6.351 1.00 94.06 162 GLY A O 1
ATOM 1232 N N . MET A 1 163 ? 3.349 -1.183 -6.778 1.00 91.44 163 MET A N 1
ATOM 1233 C CA . MET A 1 163 ? 3.093 -2.303 -7.684 1.00 91.44 163 MET A CA 1
ATOM 1234 C C . MET A 1 163 ? 3.779 -2.132 -9.039 1.00 91.44 163 MET A C 1
ATOM 1236 O O . MET A 1 163 ? 4.158 -3.131 -9.649 1.00 91.44 163 MET A O 1
ATOM 1240 N N . ASP A 1 164 ? 3.930 -0.901 -9.533 1.00 93.75 164 ASP A N 1
ATOM 1241 C CA . ASP A 1 164 ? 4.639 -0.645 -10.788 1.00 93.75 164 ASP A CA 1
ATOM 1242 C C . ASP A 1 164 ? 6.145 -0.902 -10.661 1.00 93.75 164 ASP A C 1
ATOM 1244 O O . ASP A 1 164 ? 6.683 -1.681 -11.446 1.00 93.75 164 ASP A O 1
ATOM 1248 N N . LEU A 1 165 ? 6.790 -0.408 -9.597 1.00 95.38 165 LEU A N 1
ATOM 1249 C CA . LEU A 1 165 ? 8.186 -0.720 -9.274 1.00 95.38 165 LEU A CA 1
ATOM 1250 C C . LEU A 1 165 ? 8.405 -2.226 -9.089 1.00 95.38 165 LEU A C 1
ATOM 1252 O O . LEU A 1 165 ? 9.376 -2.777 -9.608 1.00 95.38 165 LEU A O 1
ATOM 1256 N N . MET A 1 166 ? 7.496 -2.916 -8.392 1.00 92.75 166 MET A N 1
ATOM 1257 C CA . MET A 1 166 ? 7.561 -4.373 -8.243 1.00 92.75 166 MET A CA 1
ATOM 1258 C C . MET A 1 166 ? 7.499 -5.077 -9.607 1.00 92.75 166 MET A C 1
ATOM 1260 O O . MET A 1 166 ? 8.338 -5.931 -9.892 1.00 92.75 166 MET A O 1
ATOM 1264 N N . ARG A 1 167 ? 6.556 -4.700 -10.482 1.00 90.94 167 ARG A N 1
ATOM 1265 C CA . ARG A 1 167 ? 6.464 -5.255 -11.845 1.00 90.94 167 ARG A CA 1
ATOM 1266 C C . ARG A 1 167 ? 7.699 -4.926 -12.679 1.00 90.94 167 ARG A C 1
ATOM 1268 O O . ARG A 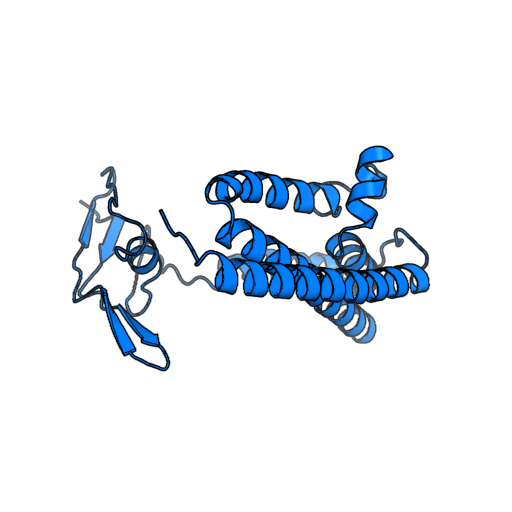1 167 ? 8.208 -5.805 -13.367 1.00 90.94 167 ARG A O 1
ATOM 1275 N N . HIS A 1 168 ? 8.231 -3.714 -12.577 1.00 92.81 168 HIS A N 1
ATOM 1276 C CA . HIS A 1 168 ? 9.442 -3.325 -13.287 1.00 92.81 168 HIS A CA 1
ATOM 1277 C C . HIS A 1 168 ? 10.637 -4.198 -12.880 1.00 92.81 168 HIS A C 1
ATOM 1279 O O . HIS A 1 168 ? 11.281 -4.799 -13.738 1.00 92.81 168 HIS A O 1
ATOM 1285 N N . TYR A 1 169 ? 10.904 -4.327 -11.578 1.00 93.88 169 TYR A N 1
ATOM 1286 C CA . TYR A 1 169 ? 12.077 -5.052 -11.088 1.00 93.88 169 TYR A CA 1
ATOM 1287 C C . TYR A 1 169 ? 11.970 -6.576 -11.178 1.00 93.88 169 TYR A C 1
ATOM 1289 O O . TYR A 1 169 ? 13.000 -7.245 -11.252 1.00 93.88 169 TYR A O 1
ATOM 1297 N N . VAL A 1 170 ? 10.755 -7.131 -11.137 1.00 91.00 170 VAL A N 1
ATOM 1298 C CA . VAL A 1 170 ? 10.538 -8.587 -11.102 1.00 91.00 170 VAL A CA 1
ATOM 1299 C C . VAL A 1 170 ? 10.105 -9.149 -12.457 1.00 91.00 170 VAL A C 1
ATOM 1301 O O . VAL A 1 170 ? 10.479 -10.269 -12.793 1.00 91.00 170 VAL A O 1
ATOM 1304 N N . MET A 1 171 ? 9.351 -8.386 -13.251 1.00 89.06 171 MET A N 1
ATOM 1305 C CA . MET A 1 171 ? 8.807 -8.811 -14.552 1.00 89.06 171 MET A CA 1
ATOM 1306 C C . MET A 1 171 ? 9.411 -8.049 -15.743 1.00 89.06 171 MET A C 1
ATOM 1308 O O . MET A 1 171 ? 9.076 -8.350 -16.883 1.00 89.06 171 MET A O 1
ATOM 1312 N N . GLY A 1 172 ? 10.275 -7.052 -15.516 1.00 87.50 172 GLY A N 1
ATOM 1313 C CA . GLY A 1 172 ? 10.917 -6.292 -16.594 1.00 87.50 172 GLY A CA 1
ATOM 1314 C C . GLY A 1 172 ? 9.971 -5.366 -17.365 1.00 87.50 172 GLY A C 1
ATOM 1315 O O . GLY A 1 172 ? 10.258 -5.005 -18.506 1.00 87.50 172 GLY A O 1
ATOM 1316 N N . THR A 1 173 ? 8.830 -4.981 -16.782 1.00 89.00 173 THR A N 1
ATOM 1317 C CA . THR A 1 173 ? 7.864 -4.094 -17.450 1.00 89.00 173 THR A CA 1
ATOM 1318 C C . THR A 1 173 ? 8.384 -2.665 -17.568 1.00 89.00 173 THR A C 1
ATOM 1320 O O . THR A 1 173 ? 9.169 -2.203 -16.741 1.00 89.00 173 THR A O 1
ATOM 1323 N N . THR A 1 174 ? 7.899 -1.913 -18.555 1.00 90.00 174 THR A N 1
ATOM 1324 C CA . THR A 1 174 ? 8.171 -0.473 -18.648 1.00 90.00 174 THR A CA 1
ATOM 1325 C C . THR A 1 174 ? 7.453 0.275 -17.522 1.00 90.00 174 THR A C 1
ATOM 1327 O O . THR A 1 174 ? 6.234 0.103 -17.402 1.00 90.00 174 THR A O 1
ATOM 1330 N N . PRO A 1 175 ? 8.161 1.095 -16.727 1.00 92.06 175 PRO A N 1
ATOM 1331 C CA . PRO A 1 175 ? 7.548 1.799 -15.611 1.00 92.06 175 PRO A CA 1
ATOM 1332 C C . PRO A 1 175 ? 6.654 2.955 -16.092 1.00 92.06 175 PRO A C 1
ATOM 1334 O O . PRO A 1 175 ? 6.784 3.429 -17.228 1.00 92.06 175 PRO A O 1
ATOM 1337 N N . ILE A 1 176 ? 5.726 3.408 -15.248 1.00 91.00 176 ILE A N 1
ATOM 1338 C CA . ILE A 1 176 ? 4.801 4.516 -15.541 1.00 91.00 176 ILE A CA 1
ATOM 1339 C C . ILE A 1 176 ? 5.565 5.840 -15.636 1.00 91.00 176 ILE A C 1
ATOM 1341 O O . ILE A 1 176 ? 5.276 6.663 -16.510 1.00 91.00 176 ILE A O 1
ATOM 1345 N N . LEU A 1 177 ? 6.517 6.053 -14.731 1.00 92.94 177 LEU A N 1
ATOM 1346 C CA . LEU A 1 177 ? 7.445 7.179 -14.704 1.00 92.94 177 LEU A CA 1
ATOM 1347 C C . LEU A 1 177 ? 8.888 6.655 -14.665 1.00 92.94 177 LEU A C 1
ATOM 1349 O O . LEU A 1 177 ? 9.128 5.493 -14.346 1.00 92.94 177 LEU A O 1
ATOM 1353 N N . PRO A 1 178 ? 9.899 7.489 -14.960 1.00 96.06 178 PRO A N 1
ATOM 1354 C CA . PRO A 1 178 ? 11.276 7.068 -14.741 1.00 96.06 178 PRO A CA 1
ATOM 1355 C C . PRO A 1 178 ? 11.479 6.666 -13.273 1.00 96.06 178 PRO A C 1
ATOM 1357 O O . PRO A 1 178 ? 11.046 7.378 -12.370 1.00 96.06 178 PRO A O 1
ATOM 1360 N N . ILE A 1 179 ? 12.167 5.544 -13.053 1.00 96.06 179 ILE A N 1
ATOM 1361 C CA . ILE A 1 179 ? 12.280 4.820 -11.769 1.00 96.06 179 ILE A CA 1
ATOM 1362 C C . ILE A 1 179 ? 12.565 5.741 -10.575 1.00 96.06 179 ILE A C 1
ATOM 1364 O O . ILE A 1 179 ? 11.991 5.585 -9.498 1.00 96.06 179 ILE A O 1
ATOM 1368 N N . ILE A 1 180 ? 13.450 6.723 -10.761 1.00 95.62 180 ILE A N 1
ATOM 1369 C CA . ILE A 1 180 ? 13.823 7.662 -9.700 1.00 95.62 180 ILE A CA 1
ATOM 1370 C C . ILE A 1 180 ? 12.640 8.517 -9.227 1.00 95.62 180 ILE A C 1
ATOM 1372 O O . ILE A 1 180 ? 12.525 8.798 -8.036 1.00 95.62 180 ILE A O 1
ATOM 1376 N N . TYR A 1 181 ? 11.740 8.893 -10.137 1.00 96.44 181 TYR A N 1
ATOM 1377 C CA . TYR A 1 181 ? 10.543 9.661 -9.815 1.00 96.44 181 TYR A CA 1
ATOM 1378 C C . TYR A 1 181 ? 9.477 8.805 -9.145 1.00 96.44 181 TYR A C 1
ATOM 1380 O O . TYR A 1 181 ? 8.760 9.329 -8.304 1.00 96.44 181 TYR A O 1
ATOM 1388 N N . GLU A 1 182 ? 9.387 7.511 -9.453 1.00 96.00 182 GLU A N 1
ATOM 1389 C CA . GLU A 1 182 ? 8.456 6.613 -8.759 1.00 96.00 182 GLU A CA 1
ATOM 1390 C C . GLU A 1 182 ? 8.867 6.400 -7.305 1.00 96.00 182 GLU A C 1
ATOM 1392 O O . GLU A 1 182 ? 8.046 6.547 -6.403 1.00 96.00 182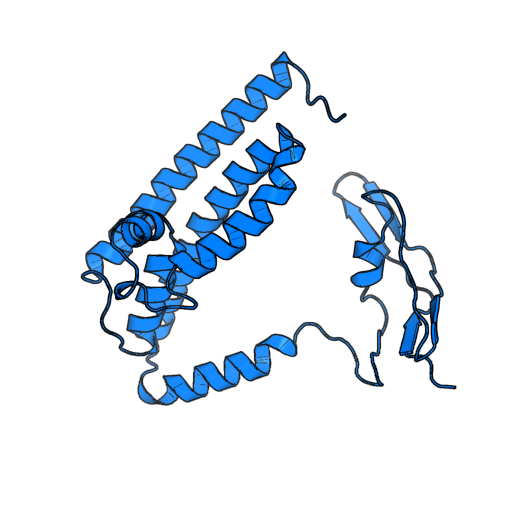 GLU A O 1
ATOM 1397 N N . TRP A 1 183 ? 10.156 6.152 -7.058 1.00 97.44 183 TRP A N 1
ATOM 1398 C CA . TRP A 1 183 ? 10.685 6.099 -5.696 1.00 97.44 183 TRP A CA 1
ATOM 1399 C C . TRP A 1 183 ? 10.495 7.424 -4.960 1.00 97.44 183 TRP A C 1
ATOM 1401 O O . TRP A 1 183 ? 10.041 7.430 -3.816 1.00 97.44 183 TRP A O 1
ATOM 1411 N N . ALA A 1 184 ? 10.810 8.548 -5.610 1.00 97.19 184 ALA A N 1
ATOM 1412 C CA . ALA A 1 184 ? 10.616 9.867 -5.019 1.00 97.19 184 ALA A CA 1
ATOM 1413 C C . ALA A 1 184 ? 9.141 10.119 -4.678 1.00 97.19 184 ALA A C 1
ATOM 1415 O O . ALA A 1 184 ? 8.849 10.529 -3.557 1.00 97.19 184 ALA A O 1
ATOM 1416 N N . ALA A 1 185 ? 8.219 9.831 -5.601 1.00 96.50 185 ALA A N 1
ATOM 1417 C CA . ALA A 1 185 ? 6.783 9.960 -5.382 1.00 96.50 185 ALA A CA 1
ATOM 1418 C C . ALA A 1 185 ? 6.337 9.121 -4.183 1.00 96.50 185 ALA A C 1
ATOM 1420 O O . ALA A 1 185 ? 5.702 9.647 -3.276 1.00 96.50 185 ALA A O 1
ATOM 1421 N N . LEU A 1 186 ? 6.765 7.864 -4.109 1.00 96.25 186 LEU A N 1
ATOM 1422 C CA . LEU A 1 186 ? 6.373 6.940 -3.052 1.00 96.25 186 LEU A CA 1
ATOM 1423 C C . LEU A 1 186 ? 6.885 7.380 -1.664 1.00 96.25 186 LEU A C 1
ATOM 1425 O O . LEU A 1 186 ? 6.153 7.307 -0.674 1.00 96.25 186 LEU A O 1
ATOM 1429 N N . PHE A 1 187 ? 8.112 7.905 -1.568 1.00 97.75 187 PHE A N 1
ATOM 1430 C CA . PHE A 1 187 ? 8.618 8.491 -0.318 1.00 97.75 187 PHE A CA 1
ATOM 1431 C C . PHE A 1 187 ? 7.919 9.808 0.048 1.00 97.75 187 PHE A C 1
ATOM 1433 O O . PHE A 1 187 ? 7.649 10.047 1.229 1.00 97.75 187 PHE A O 1
ATOM 1440 N N . ILE A 1 188 ? 7.604 10.652 -0.938 1.00 97.44 188 ILE A N 1
ATOM 1441 C CA . ILE A 1 188 ? 6.844 11.892 -0.733 1.00 97.44 188 ILE A CA 1
ATOM 1442 C C . ILE A 1 188 ? 5.435 11.570 -0.228 1.00 97.44 188 ILE A C 1
ATOM 1444 O O . ILE A 1 188 ? 4.988 12.171 0.746 1.00 97.44 188 ILE A O 1
ATOM 1448 N N . GLU A 1 189 ? 4.756 10.598 -0.833 1.00 96.88 189 GLU A N 1
ATOM 1449 C CA . GLU A 1 189 ? 3.438 10.128 -0.411 1.00 96.88 189 GLU A CA 1
ATOM 1450 C C . GLU A 1 189 ? 3.474 9.553 1.001 1.00 96.88 189 GLU A C 1
ATOM 1452 O O . GLU A 1 189 ? 2.624 9.905 1.816 1.00 96.88 189 GLU A O 1
ATOM 1457 N N . LEU A 1 190 ? 4.476 8.731 1.334 1.00 97.56 190 LEU A N 1
ATOM 1458 C CA . LEU A 1 190 ? 4.662 8.233 2.696 1.00 97.56 190 LEU A CA 1
ATOM 1459 C C . LEU A 1 190 ? 4.761 9.389 3.698 1.00 97.56 190 LEU A C 1
ATOM 1461 O O . LEU A 1 190 ? 4.060 9.385 4.710 1.00 97.56 190 LEU A O 1
ATOM 1465 N N . ALA A 1 191 ? 5.610 10.381 3.423 1.00 97.81 191 ALA A N 1
ATOM 1466 C CA . ALA A 1 191 ? 5.810 11.522 4.310 1.00 97.81 191 ALA A CA 1
ATOM 1467 C C . ALA A 1 191 ? 4.544 12.387 4.433 1.00 97.81 191 ALA A C 1
ATOM 1469 O O . ALA A 1 191 ? 4.137 12.739 5.543 1.00 97.81 191 ALA A O 1
ATOM 1470 N N . ALA A 1 192 ? 3.897 12.696 3.308 1.00 97.38 192 ALA A N 1
ATOM 1471 C CA . ALA A 1 192 ? 2.681 13.498 3.262 1.00 97.38 192 ALA A CA 1
ATOM 1472 C C . ALA A 1 192 ? 1.523 12.803 3.990 1.00 97.38 192 ALA A C 1
ATOM 1474 O O . ALA A 1 192 ? 0.880 13.406 4.851 1.00 97.38 192 ALA A O 1
ATOM 1475 N N . LEU A 1 193 ? 1.288 11.518 3.715 1.00 96.62 193 LEU A N 1
ATOM 1476 C CA . LEU A 1 193 ? 0.231 10.747 4.361 1.00 96.62 193 LEU A CA 1
ATOM 1477 C C . LEU A 1 193 ? 0.510 10.531 5.848 1.00 96.62 193 LEU A C 1
ATOM 1479 O O . LEU A 1 193 ? -0.420 10.627 6.642 1.00 96.62 193 LEU A O 1
ATOM 1483 N N . ALA A 1 194 ? 1.763 10.306 6.251 1.00 97.44 194 ALA A N 1
ATOM 1484 C CA . ALA A 1 194 ? 2.124 10.210 7.666 1.00 97.44 194 ALA A CA 1
ATOM 1485 C C . ALA A 1 194 ? 1.862 11.528 8.412 1.00 97.44 194 ALA A C 1
ATOM 1487 O O . ALA A 1 194 ? 1.362 11.517 9.540 1.00 97.44 194 ALA A O 1
ATOM 1488 N N . LEU A 1 195 ? 2.144 12.673 7.780 1.00 97.75 195 LEU A N 1
ATOM 1489 C CA . LEU A 1 195 ? 1.822 13.985 8.339 1.00 97.75 195 LEU A CA 1
ATOM 1490 C C . LEU A 1 195 ? 0.306 14.167 8.486 1.00 97.75 195 LEU A C 1
ATOM 1492 O O . LEU A 1 195 ? -0.161 14.539 9.563 1.00 97.75 195 LEU A O 1
ATOM 1496 N N . ILE A 1 196 ? -0.466 13.862 7.440 1.00 97.00 196 ILE A N 1
ATOM 1497 C CA . ILE A 1 196 ? -1.932 13.960 7.460 1.00 97.00 196 ILE A CA 1
ATOM 1498 C C . ILE A 1 196 ? -2.521 13.018 8.518 1.00 97.00 196 ILE A C 1
ATOM 1500 O O . ILE A 1 196 ? -3.372 13.438 9.298 1.00 97.00 196 ILE A O 1
ATOM 1504 N N . ALA A 1 197 ? -2.034 11.780 8.609 1.00 96.69 197 ALA A N 1
ATOM 1505 C CA . ALA A 1 197 ? -2.453 10.807 9.614 1.00 96.69 197 ALA A CA 1
ATOM 1506 C C . ALA A 1 197 ? -2.183 11.305 11.037 1.00 96.69 197 ALA A C 1
ATOM 1508 O O . ALA A 1 197 ? -3.062 11.234 11.899 1.00 96.69 197 ALA A O 1
ATOM 1509 N N . LYS A 1 198 ? -1.000 11.882 11.281 1.00 96.94 198 LYS A N 1
ATOM 1510 C CA . LYS A 1 198 ? -0.659 12.490 12.571 1.00 96.94 198 LYS A CA 1
ATOM 1511 C C . LYS A 1 198 ? -1.600 13.646 12.915 1.00 96.94 198 LYS A C 1
ATOM 1513 O O . LYS A 1 198 ? -2.084 13.714 14.043 1.00 96.94 198 LYS A O 1
ATOM 1518 N N . LEU A 1 199 ? -1.886 14.533 11.961 1.00 96.38 199 LEU A N 1
ATOM 1519 C CA . LEU A 1 199 ? -2.826 15.641 12.156 1.00 96.38 199 LEU A CA 1
ATOM 1520 C C . LEU A 1 199 ? -4.252 15.143 12.422 1.00 96.38 199 LEU A C 1
ATOM 1522 O O . LEU A 1 199 ? -4.916 15.661 13.318 1.00 96.38 199 LEU A O 1
ATOM 1526 N N . ALA A 1 200 ? -4.702 14.111 11.707 1.00 93.75 200 ALA A N 1
ATOM 1527 C CA . ALA A 1 200 ? -6.017 13.507 11.890 1.00 93.75 200 ALA A CA 1
ATOM 1528 C C . ALA A 1 200 ? -6.172 12.885 13.289 1.00 93.75 200 ALA A C 1
ATOM 1530 O O . ALA A 1 200 ? -7.182 13.114 13.956 1.00 93.75 200 ALA A O 1
ATOM 1531 N N . ILE A 1 201 ? -5.144 12.181 13.785 1.00 93.69 201 ILE A N 1
ATOM 1532 C CA . ILE A 1 201 ? -5.116 11.659 15.160 1.00 93.69 201 ILE A CA 1
ATOM 1533 C C . ILE A 1 201 ? -5.152 12.797 16.182 1.00 93.69 201 ILE A C 1
ATOM 1535 O O . ILE A 1 201 ? -5.947 12.740 17.116 1.00 93.69 201 ILE A O 1
ATOM 1539 N N . LEU A 1 202 ? -4.321 13.832 16.023 1.00 93.00 202 LEU A N 1
ATOM 1540 C CA . LEU A 1 202 ? -4.282 14.961 16.961 1.00 93.00 202 LEU A CA 1
ATOM 1541 C C . LEU A 1 202 ? -5.626 15.695 17.019 1.00 93.00 202 LEU A C 1
ATOM 1543 O O . LEU A 1 202 ? -6.097 16.065 18.096 1.00 93.00 202 LEU A O 1
ATOM 1547 N N . TYR A 1 203 ? -6.265 15.877 15.865 1.00 89.19 203 TYR A N 1
ATOM 1548 C CA . TYR A 1 203 ? -7.593 16.469 15.773 1.00 89.19 203 TYR A CA 1
ATOM 1549 C C . TYR A 1 203 ? -8.662 15.600 16.449 1.00 89.19 203 TYR A C 1
ATOM 1551 O O . TYR A 1 203 ? -9.499 16.119 17.198 1.00 89.19 203 TYR A O 1
ATOM 1559 N N . LEU A 1 204 ? -8.612 14.280 16.238 1.00 88.31 204 LEU A N 1
ATOM 1560 C CA . LEU A 1 204 ? -9.478 13.325 16.925 1.00 88.31 204 LEU A CA 1
ATOM 1561 C C . LEU A 1 204 ? -9.272 13.380 18.442 1.00 88.31 204 LEU A C 1
ATOM 1563 O O . LEU A 1 204 ? -10.250 13.463 19.175 1.00 88.31 204 LEU A O 1
ATOM 1567 N N . GLU A 1 205 ? -8.026 13.369 18.917 1.00 88.94 205 GLU A N 1
ATOM 1568 C CA . GLU A 1 205 ? -7.699 13.394 20.345 1.00 88.94 205 GLU A CA 1
ATOM 1569 C C . GLU A 1 205 ? -8.203 14.677 21.011 1.00 88.94 205 GLU A C 1
ATOM 1571 O O . GLU A 1 205 ? -8.821 14.620 22.075 1.00 88.94 205 GLU A O 1
ATOM 1576 N N . LYS A 1 206 ? -7.989 15.834 20.372 1.00 87.88 206 LYS A N 1
ATOM 1577 C CA . LYS A 1 206 ? -8.489 17.118 20.872 1.00 87.88 206 LYS A CA 1
ATOM 1578 C C . LYS A 1 206 ? -10.015 17.124 20.955 1.00 87.88 206 LYS A C 1
ATOM 1580 O O . LYS A 1 206 ? -10.563 17.444 22.005 1.00 87.88 206 LYS A O 1
ATOM 1585 N N . THR A 1 207 ? -10.690 16.699 19.886 1.00 82.88 207 THR A N 1
ATOM 1586 C CA . THR A 1 207 ? -12.160 16.642 19.861 1.00 82.88 207 THR A CA 1
ATOM 1587 C C . THR A 1 207 ? -12.693 15.673 20.922 1.00 82.88 207 THR A C 1
ATOM 1589 O O . THR A 1 207 ? -13.632 15.997 21.641 1.00 82.88 207 THR A O 1
ATOM 1592 N N . ALA A 1 208 ? -12.066 14.504 21.070 1.00 83.50 208 ALA A N 1
ATOM 1593 C CA . ALA A 1 208 ? -12.459 13.502 22.055 1.00 83.50 208 ALA A CA 1
ATOM 1594 C C . ALA A 1 208 ? -12.284 13.989 23.503 1.00 83.50 208 ALA A C 1
ATOM 1596 O O . ALA A 1 208 ? -13.076 13.610 24.362 1.00 83.50 208 ALA A O 1
ATOM 1597 N N . LYS A 1 209 ? -11.279 14.831 23.785 1.00 83.69 209 LYS A N 1
ATOM 1598 C CA . LYS A 1 209 ? -11.093 15.460 25.105 1.00 83.69 209 LYS A CA 1
ATOM 1599 C C . LYS A 1 209 ? -12.152 16.520 25.407 1.00 83.69 209 LYS A C 1
ATOM 1601 O O . LYS A 1 209 ? -12.571 16.627 26.552 1.00 83.69 209 LYS A O 1
ATOM 1606 N N . GLU A 1 210 ? -12.561 17.295 24.404 1.00 81.31 210 GLU A N 1
ATOM 1607 C CA . GLU A 1 210 ? -13.528 18.389 24.569 1.00 81.31 210 GLU A CA 1
ATOM 1608 C C . GLU A 1 210 ? -14.979 17.892 24.640 1.00 81.31 210 GLU A C 1
ATOM 1610 O O . GLU A 1 210 ? -15.765 18.405 25.429 1.00 81.31 210 GLU A O 1
ATOM 1615 N N . GLN A 1 211 ? -15.337 16.896 23.827 1.00 74.38 211 GLN A N 1
ATOM 1616 C CA . GLN A 1 211 ? -16.727 16.463 23.634 1.00 74.38 211 GLN A CA 1
ATOM 1617 C C . GLN A 1 211 ? -17.008 15.051 24.161 1.00 74.38 211 GLN A C 1
ATOM 1619 O O . GLN A 1 211 ? -18.158 14.632 24.185 1.00 74.38 211 GLN A O 1
ATOM 1624 N N . GLY A 1 212 ? -15.983 14.301 24.580 1.00 66.56 212 GLY A N 1
ATOM 1625 C CA . GLY A 1 212 ? -16.100 12.863 24.815 1.00 66.56 212 GLY A CA 1
ATOM 1626 C C . GLY A 1 212 ? -16.239 12.074 23.505 1.00 66.56 212 GLY A C 1
ATOM 1627 O O . GLY A 1 212 ? -16.689 12.578 22.478 1.00 66.56 212 GLY A O 1
ATOM 1628 N N . LEU A 1 213 ? -15.847 10.797 23.513 1.00 62.94 213 LEU A N 1
ATOM 1629 C CA . LEU A 1 213 ? -16.192 9.880 22.422 1.00 62.94 213 LEU A CA 1
ATOM 1630 C C . LEU A 1 213 ? -17.635 9.412 22.632 1.00 62.94 213 LEU A C 1
ATOM 1632 O O . LEU A 1 213 ? -17.878 8.413 23.311 1.00 62.94 213 LEU A O 1
ATOM 1636 N N . HIS A 1 214 ? -18.598 10.153 22.088 1.00 54.47 214 HIS A N 1
ATOM 1637 C CA . HIS A 1 214 ? -19.992 9.723 22.072 1.00 54.47 214 HIS A CA 1
ATOM 1638 C C . HIS A 1 214 ? -20.162 8.551 21.093 1.00 54.47 214 HIS A C 1
ATOM 1640 O O . HIS A 1 214 ? -20.479 8.730 19.922 1.00 54.47 214 HIS A O 1
ATOM 1646 N N . TYR A 1 215 ? -19.930 7.333 21.587 1.00 52.75 215 TYR A N 1
ATOM 1647 C CA . TYR A 1 215 ? -20.392 6.107 20.944 1.00 52.75 215 TYR A CA 1
ATOM 1648 C C . TYR A 1 215 ? -21.887 5.943 21.244 1.00 52.75 215 TYR A C 1
ATOM 1650 O O . TYR A 1 215 ? -22.248 5.423 22.300 1.00 52.75 215 TYR A O 1
ATOM 1658 N N . LEU A 1 216 ? -22.747 6.407 20.338 1.00 35.75 216 LEU A N 1
ATOM 1659 C CA . LEU A 1 216 ? -24.154 5.998 20.275 1.00 35.75 216 LEU A CA 1
ATOM 1660 C C . LEU A 1 216 ? -24.352 5.043 19.099 1.00 35.75 216 LEU A C 1
ATOM 1662 O O . LEU A 1 216 ? -23.913 5.366 17.969 1.00 35.75 216 LEU A O 1
#

Sequence (216 aa):
MNAAIVCKDIVKIYNSRKKKVTVLNCLNLTVKEGEVFGLLGPNGAGKMTLLKATEGHATVGGYDVDKEVFFLPMFCAGLYFTMETLSSLGLLLGLAATIVSVAASSQLGVIFASLVLRYREITAIFGFFNFAFQMLSGMFVPFQLLPLPLRIIGYCLPSTFGMDLMRHYVMGTTPILPIIYEWAALFIELAALALIAKLAILYLEKTAKEQGLHYL